Protein AF-A0A7S4IG13-F1 (afdb_monomer)

pLDDT: mean 72.32, std 13.54, range [41.66, 93.88]

Radius of gyration: 52.68 Å; Cα contacts (8 Å, |Δi|>4): 13; chains: 1; bounding box: 103×59×160 Å

Secondary structure (DSSP, 8-s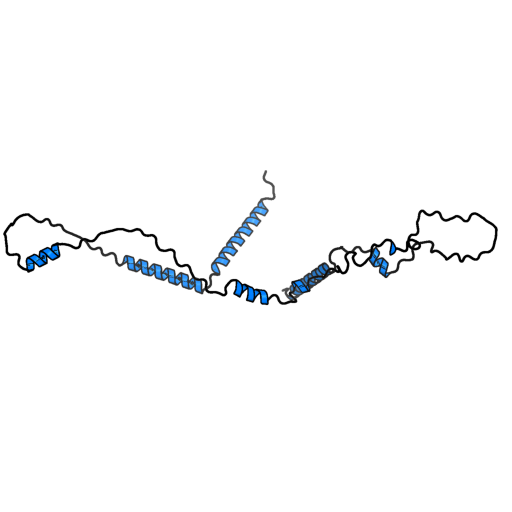tate):
---TTHHHHHHHHHHHHHHHHHHHHHHHHTS-HHHHHHHHHHHHHHHHHHHHHHHT--PPPP-------------S---HHHHHHHHHHT----------PPPPPP------S--HHHHHHHHHTT--SS-HHHHT------SSTTTT----GGGS-TTTS---TTS---------------------SSSPPPPHHHHHHHT--S-SS-HHHHHHHHHHHHHHHHHHHHT--

Mean predicted aligned error: 22.56 Å

Foldseek 3Di:
DDDPPVPVVVVVVVVVVVVVVVVVVVVVVPPPPVVVVVVVVVVVVVVVVVVVVVVPPDDDDDDDDDDDDDDDDDDDDCDVVNVVVVVVVVDDDDDDDDDPDDDDPDPDDDPDDPPPVRVCVVVVVPPDPPDVVVVPDDDPPPVDVVSPDPPDPVVDPPVQDDPPPPPPDPPDDDDDDDDDPPPPPCNPPDDPDDDPVVVCVVPPPDDPDCPPVVVVVVVVVVVVVVVCVVVPD

Structure (mmCIF, N/CA/C/O backbone):
data_AF-A0A7S4IG13-F1
#
_entry.id   AF-A0A7S4IG13-F1
#
loop_
_atom_site.group_PDB
_atom_site.id
_atom_site.type_symbol
_atom_site.label_atom_id
_atom_site.label_alt_id
_atom_site.label_comp_id
_atom_site.label_asym_id
_atom_site.label_entity_id
_atom_site.label_seq_id
_atom_site.pdbx_PDB_ins_code
_atom_site.Cartn_x
_atom_site.Cartn_y
_atom_site.Cartn_z
_atom_site.occupancy
_atom_site.B_iso_or_equiv
_atom_site.auth_seq_id
_atom_site.auth_comp_id
_atom_site.auth_asym_id
_atom_site.auth_atom_id
_atom_site.pdbx_PDB_model_num
ATOM 1 N N . MET A 1 1 ? 43.406 13.846 25.377 1.00 47.47 1 MET A N 1
ATOM 2 C CA . MET A 1 1 ? 43.154 14.841 24.314 1.00 47.47 1 MET A CA 1
ATOM 3 C C . MET A 1 1 ? 41.890 14.413 23.591 1.00 47.47 1 MET A C 1
ATOM 5 O O . MET A 1 1 ? 41.898 13.340 23.006 1.00 47.47 1 MET A O 1
ATOM 9 N N . ALA A 1 2 ? 40.791 15.155 23.750 1.00 51.16 2 ALA A N 1
ATOM 10 C CA . ALA A 1 2 ? 39.530 14.859 23.070 1.00 51.16 2 ALA A CA 1
ATOM 11 C C . ALA A 1 2 ? 39.611 15.333 21.604 1.00 51.16 2 ALA A C 1
ATOM 13 O O . ALA A 1 2 ? 40.245 16.361 21.353 1.00 51.16 2 ALA A O 1
ATOM 14 N N . PRO A 1 3 ? 39.048 14.588 20.639 1.00 54.78 3 PRO A N 1
ATOM 15 C CA . PRO A 1 3 ? 39.131 14.942 19.227 1.00 54.78 3 PRO A CA 1
ATOM 16 C C . PRO A 1 3 ? 38.357 16.247 18.940 1.00 54.78 3 PRO A C 1
ATOM 18 O O . PRO A 1 3 ? 37.226 16.386 19.406 1.00 54.78 3 PRO A O 1
ATOM 21 N N . PRO A 1 4 ? 38.912 17.187 18.149 1.00 55.41 4 PRO A N 1
ATOM 22 C CA . PRO A 1 4 ? 38.356 18.530 17.910 1.00 55.41 4 PRO A CA 1
ATOM 23 C C . PRO A 1 4 ? 37.109 18.571 16.995 1.00 55.41 4 PRO A C 1
ATOM 25 O O . PRO A 1 4 ? 36.884 19.548 16.291 1.00 55.41 4 PRO A O 1
ATOM 28 N N . GLY A 1 5 ? 36.289 17.516 16.992 1.00 55.56 5 GLY A N 1
ATOM 29 C CA . GLY A 1 5 ? 35.059 17.419 16.194 1.00 55.56 5 GLY A CA 1
ATOM 30 C C . GLY A 1 5 ? 33.775 17.205 17.003 1.00 55.56 5 GLY A C 1
ATOM 3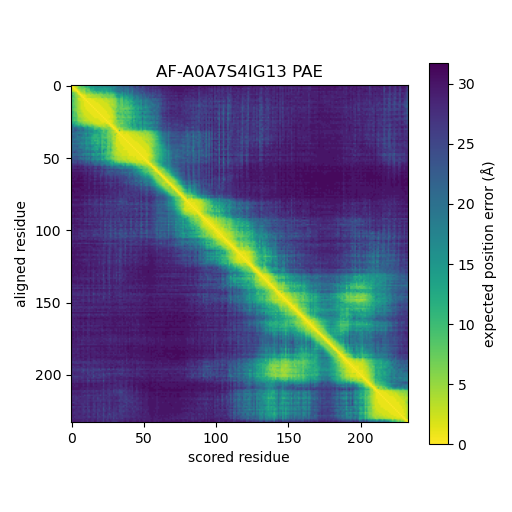1 O O . GLY A 1 5 ? 32.697 17.266 16.426 1.00 55.56 5 GLY A O 1
ATOM 32 N N . SER A 1 6 ? 33.855 16.965 18.319 1.00 59.25 6 SER A N 1
ATOM 33 C CA . SER A 1 6 ? 32.686 16.556 19.119 1.00 59.25 6 SER A CA 1
ATOM 34 C C . SER A 1 6 ? 31.727 17.695 19.480 1.00 59.25 6 SER A C 1
ATOM 36 O O . SER A 1 6 ? 30.543 17.453 19.687 1.00 59.25 6 SER A O 1
ATOM 38 N N . GLU A 1 7 ? 32.199 18.942 19.541 1.00 63.44 7 GLU A N 1
ATOM 39 C CA . GLU A 1 7 ? 31.370 20.063 20.012 1.00 63.44 7 GLU A CA 1
ATOM 40 C C . GLU A 1 7 ? 30.283 20.471 19.003 1.00 63.44 7 GLU A C 1
ATOM 42 O O . GLU A 1 7 ? 29.165 20.800 19.404 1.00 63.44 7 GLU A O 1
ATOM 47 N N . MET A 1 8 ? 30.561 20.382 17.695 1.00 64.06 8 MET A N 1
ATOM 48 C CA . MET A 1 8 ? 29.561 20.679 16.656 1.00 64.06 8 MET A CA 1
ATOM 49 C C . MET A 1 8 ? 28.472 19.601 16.556 1.00 64.06 8 MET A C 1
ATOM 51 O O . MET A 1 8 ? 27.310 19.924 16.292 1.00 64.06 8 MET A O 1
ATOM 55 N N . ASP A 1 9 ? 28.812 18.338 16.822 1.00 71.38 9 ASP A N 1
ATOM 56 C CA . ASP A 1 9 ? 27.832 17.248 16.871 1.00 71.38 9 ASP A CA 1
ATOM 57 C C . ASP A 1 9 ? 26.936 17.337 18.116 1.00 71.38 9 ASP A C 1
ATOM 59 O O . ASP A 1 9 ? 25.720 17.132 18.023 1.00 71.38 9 ASP A O 1
ATOM 63 N N . ASP A 1 10 ? 27.488 17.748 19.261 1.00 80.56 10 ASP A N 1
ATOM 64 C CA . ASP A 1 10 ? 26.717 17.973 20.489 1.00 80.56 10 ASP A CA 1
ATOM 65 C C . ASP A 1 10 ? 25.693 19.108 20.336 1.00 80.56 10 ASP A C 1
ATOM 67 O O . ASP A 1 10 ? 24.571 19.039 20.855 1.00 80.56 10 ASP A O 1
ATOM 71 N N . GLU A 1 11 ? 26.053 20.163 19.607 1.00 82.19 11 GLU A N 1
ATOM 72 C CA . GLU A 1 11 ? 25.181 21.311 19.376 1.00 82.19 11 GLU A CA 1
ATOM 73 C C . GLU A 1 11 ? 24.059 20.986 18.377 1.00 82.19 11 GLU A C 1
ATOM 75 O O . GLU A 1 11 ? 22.893 21.348 18.594 1.00 82.19 11 GLU A O 1
ATOM 80 N N . ARG A 1 12 ? 24.369 20.190 17.344 1.00 84.50 12 ARG A N 1
ATOM 81 C CA . ARG A 1 12 ? 23.377 19.629 16.416 1.00 84.50 12 ARG A CA 1
ATOM 82 C C . ARG A 1 12 ? 22.383 18.720 17.140 1.00 84.50 12 ARG A C 1
ATOM 84 O O . ARG A 1 12 ? 21.174 18.876 16.954 1.00 84.50 12 ARG A O 1
ATOM 91 N N . HIS A 1 13 ? 22.866 17.843 18.021 1.00 86.19 13 HIS A N 1
ATOM 92 C CA . HIS A 1 13 ? 22.020 16.942 18.804 1.00 86.19 13 HIS A CA 1
ATOM 93 C C . HIS A 1 13 ? 21.098 17.703 19.773 1.00 86.19 13 HIS A C 1
ATOM 95 O O . HIS A 1 13 ? 19.901 17.414 19.849 1.00 86.19 13 HIS A O 1
ATOM 101 N N . ARG A 1 14 ? 21.600 18.738 20.467 1.00 89.69 14 ARG A N 1
ATOM 102 C CA . ARG A 1 14 ? 20.760 19.594 21.332 1.00 89.69 14 ARG A CA 1
ATOM 103 C C . ARG A 1 14 ? 19.651 20.294 20.549 1.00 89.69 14 ARG A C 1
ATOM 105 O O . ARG A 1 14 ? 18.513 20.364 21.025 1.00 89.69 14 ARG A O 1
ATOM 112 N N . ARG A 1 15 ? 19.957 20.798 19.349 1.00 89.12 15 ARG A N 1
ATOM 113 C CA . ARG A 1 15 ? 18.970 21.461 18.488 1.00 89.12 15 ARG A CA 1
ATOM 114 C C . ARG A 1 15 ? 17.890 20.482 18.027 1.00 89.12 15 ARG A C 1
ATOM 116 O O . ARG A 1 15 ? 16.705 20.779 18.188 1.00 89.12 15 ARG A O 1
ATOM 123 N N . GLU A 1 16 ? 18.280 19.299 17.566 1.00 90.38 16 GLU A N 1
ATOM 124 C CA . GLU A 1 16 ? 17.353 18.246 17.141 1.00 90.38 16 GLU A CA 1
ATOM 125 C C . GLU A 1 16 ? 16.467 17.745 18.299 1.00 90.38 16 GLU A C 1
ATOM 127 O O . GLU A 1 16 ? 15.251 17.583 18.145 1.00 90.38 16 GLU A O 1
ATOM 132 N N . GLU A 1 17 ? 17.027 17.581 19.503 1.00 91.06 17 GLU A N 1
ATOM 133 C CA . GLU A 1 17 ? 16.249 17.180 20.678 1.00 91.06 17 GLU A CA 1
ATOM 134 C C . GLU A 1 17 ? 15.226 18.258 21.079 1.00 91.06 17 GLU A C 1
ATOM 136 O O . GLU A 1 17 ? 14.074 17.943 21.417 1.00 91.06 17 GLU A O 1
ATOM 141 N N . SER A 1 18 ? 15.613 19.535 21.001 1.00 89.69 18 SER A N 1
ATOM 142 C CA . SER A 1 18 ? 14.719 20.664 21.274 1.00 89.69 18 SER A CA 1
ATOM 143 C C . SER A 1 18 ? 13.542 20.708 20.290 1.00 89.69 18 SER A C 1
ATOM 145 O O . SER A 1 18 ? 12.388 20.853 20.709 1.00 89.69 18 SER A O 1
ATOM 147 N N . GLU A 1 19 ? 13.798 20.452 19.004 1.00 89.44 19 GLU A N 1
ATOM 148 C CA . GLU A 1 19 ? 12.777 20.413 17.960 1.00 89.44 19 GLU A CA 1
ATOM 149 C C . GLU A 1 19 ? 11.844 19.206 18.135 1.00 89.44 19 GLU A C 1
ATOM 151 O O . GLU A 1 19 ? 10.617 19.327 18.045 1.00 89.44 19 GLU A O 1
ATOM 156 N N . ARG A 1 20 ? 12.392 18.044 18.514 1.00 89.00 20 ARG A N 1
ATOM 157 C CA . ARG A 1 20 ? 11.597 16.849 18.831 1.00 89.00 20 ARG A CA 1
ATOM 158 C C . ARG A 1 20 ? 10.677 17.083 20.028 1.00 89.00 20 ARG A C 1
ATOM 160 O O . ARG A 1 20 ? 9.521 16.643 20.024 1.00 89.00 20 ARG A O 1
ATOM 167 N N . ARG A 1 21 ? 11.154 17.787 21.061 1.00 88.62 21 ARG A N 1
ATOM 168 C CA . ARG A 1 21 ? 10.335 18.180 22.220 1.00 88.62 21 ARG A CA 1
ATOM 169 C C . ARG A 1 21 ? 9.253 19.190 21.826 1.00 88.62 21 ARG A C 1
ATOM 171 O O . ARG A 1 21 ? 8.113 19.028 22.269 1.00 88.62 21 ARG A O 1
ATOM 178 N N . ALA A 1 22 ? 9.562 20.168 20.974 1.00 85.75 22 ALA A N 1
ATOM 179 C CA . ALA A 1 22 ? 8.590 21.139 20.468 1.00 85.75 22 ALA A CA 1
ATOM 180 C C . ALA A 1 22 ? 7.482 20.464 19.639 1.00 85.75 22 ALA A C 1
ATOM 182 O O . ALA A 1 22 ? 6.299 20.665 19.924 1.00 85.75 22 ALA A O 1
ATOM 183 N N . ARG A 1 23 ? 7.836 19.559 18.715 1.00 82.56 23 ARG A N 1
ATOM 184 C CA . ARG A 1 23 ? 6.867 18.768 17.930 1.00 82.56 23 ARG A CA 1
ATOM 185 C C . ARG A 1 23 ? 5.955 17.914 18.810 1.00 82.56 23 ARG A C 1
ATOM 187 O O . ARG A 1 23 ? 4.745 17.882 18.599 1.00 82.56 23 ARG A O 1
ATOM 194 N N . ARG A 1 24 ? 6.498 17.270 19.850 1.00 82.75 24 ARG A N 1
ATOM 195 C CA . ARG A 1 24 ? 5.692 16.504 20.823 1.00 82.75 24 ARG A CA 1
ATOM 196 C C . ARG A 1 24 ? 4.727 17.391 21.615 1.00 82.75 24 ARG A C 1
ATOM 198 O O . ARG A 1 24 ? 3.628 16.937 21.933 1.00 82.75 24 ARG A O 1
ATOM 205 N N . LYS A 1 25 ? 5.112 18.629 21.944 1.00 82.19 25 LYS A N 1
ATOM 206 C CA . LYS A 1 25 ? 4.218 19.597 22.603 1.00 82.19 25 LYS A CA 1
ATOM 207 C C . LYS A 1 25 ? 3.104 20.063 21.659 1.00 82.19 25 LYS A C 1
ATOM 209 O O . LYS A 1 25 ? 1.946 20.015 22.063 1.00 82.19 25 LYS A O 1
ATOM 214 N N . ALA A 1 26 ? 3.428 20.397 20.409 1.00 71.50 26 ALA A N 1
ATOM 215 C CA . ALA A 1 26 ? 2.448 20.813 19.401 1.00 71.50 26 ALA A CA 1
ATOM 216 C C . ALA A 1 26 ? 1.442 19.698 19.049 1.00 71.50 26 ALA A C 1
ATOM 218 O O . ALA A 1 26 ? 0.241 19.938 18.945 1.00 71.50 26 ALA A O 1
ATOM 219 N N . ALA A 1 27 ? 1.900 18.445 18.960 1.00 69.81 27 ALA A N 1
ATOM 220 C CA . ALA A 1 27 ? 1.012 17.304 18.738 1.00 69.81 27 ALA A CA 1
ATOM 221 C C . ALA A 1 27 ? 0.056 17.073 19.924 1.00 69.81 27 ALA A C 1
ATOM 223 O O . ALA A 1 27 ? -1.113 16.747 19.725 1.00 69.81 27 ALA A O 1
ATOM 224 N N . LYS A 1 28 ? 0.506 17.301 21.167 1.00 66.44 28 LYS A N 1
ATOM 225 C CA . LYS A 1 28 ? -0.345 17.183 22.365 1.00 66.44 28 LYS A CA 1
ATOM 226 C C . LYS A 1 28 ? -1.383 18.304 22.492 1.00 66.44 28 LYS A C 1
ATOM 228 O O . LYS A 1 28 ? -2.440 18.054 23.070 1.00 66.44 28 LYS A O 1
ATOM 233 N N . SER A 1 29 ? -1.124 19.497 21.952 1.00 60.78 29 SER A N 1
ATOM 234 C CA . SER A 1 29 ? -2.111 20.587 21.912 1.00 60.78 29 SER A CA 1
ATOM 235 C C . SER A 1 29 ? -3.154 20.434 20.799 1.00 60.78 29 SER A C 1
ATOM 237 O O . SER A 1 29 ? -4.136 21.166 20.804 1.00 60.78 29 SER A O 1
ATOM 239 N N . SER A 1 30 ? -3.001 19.461 19.891 1.00 57.28 30 SER A N 1
ATOM 240 C CA . SER A 1 30 ? -3.957 19.197 18.800 1.00 57.28 30 SER A CA 1
ATOM 241 C C . SER A 1 30 ? -5.218 18.421 19.217 1.00 57.28 30 SER A C 1
ATOM 243 O O . SER A 1 30 ? -6.039 18.073 18.369 1.00 57.28 30 SER A O 1
ATOM 245 N N . LYS A 1 31 ? -5.416 18.154 20.519 1.00 63.94 31 LYS A N 1
ATOM 246 C CA . LYS A 1 31 ? -6.687 17.602 21.015 1.00 63.94 31 LYS A CA 1
ATOM 247 C C . LYS A 1 31 ? -7.829 18.515 20.575 1.00 63.94 31 LYS A C 1
ATOM 249 O O . LYS A 1 31 ? -7.831 19.695 20.928 1.00 63.94 31 LYS A O 1
ATOM 254 N N . SER A 1 32 ? -8.787 17.952 19.836 1.00 70.19 32 SER A N 1
ATOM 255 C CA . SER A 1 32 ? -9.935 18.692 19.313 1.00 70.19 32 SER A CA 1
ATOM 256 C C . SER A 1 32 ? -10.643 19.458 20.434 1.00 70.19 32 SER A C 1
ATOM 258 O O . SER A 1 32 ? -10.708 18.988 21.574 1.00 70.19 32 SER A O 1
ATOM 260 N N . ALA A 1 33 ? -11.190 20.635 20.119 1.00 73.19 33 ALA A N 1
ATOM 261 C CA . ALA A 1 33 ? -11.896 21.482 21.086 1.00 73.19 33 ALA A CA 1
ATOM 262 C C . ALA A 1 33 ? -12.965 20.700 21.883 1.00 73.19 33 ALA A C 1
ATOM 264 O O . ALA A 1 33 ? -13.115 20.885 23.090 1.00 73.19 33 ALA A O 1
ATOM 265 N N . SER A 1 34 ? -13.610 19.722 21.234 1.00 72.50 34 SER A N 1
ATOM 266 C CA . SER A 1 34 ? -14.561 18.788 21.849 1.00 72.50 34 SER A CA 1
ATOM 267 C C . SER A 1 34 ? -13.950 17.939 22.980 1.00 72.50 34 SER A C 1
ATOM 269 O O . SER A 1 34 ? -14.573 17.741 24.027 1.00 72.50 34 SER A O 1
ATOM 271 N N . GLN A 1 35 ? -12.710 17.460 22.827 1.00 79.25 35 GLN A N 1
ATOM 272 C CA . GLN A 1 35 ? -12.031 16.694 23.877 1.00 79.25 35 GLN A CA 1
ATOM 273 C C . GLN A 1 35 ? -11.617 17.572 25.062 1.00 79.25 35 GLN A C 1
ATOM 275 O O . GLN A 1 35 ? -11.723 17.129 26.208 1.00 79.25 35 GLN A O 1
ATOM 280 N N . GLN A 1 36 ? -11.191 18.811 24.805 1.00 81.31 36 GLN A N 1
ATOM 281 C CA . GLN A 1 36 ? -10.838 19.760 25.864 1.00 81.31 36 GLN A CA 1
ATOM 282 C C . GLN A 1 36 ? -12.065 20.131 26.712 1.00 81.31 36 GLN A C 1
ATOM 284 O O . GLN A 1 36 ? -11.994 20.139 27.943 1.00 81.31 36 GLN A O 1
ATOM 289 N N . GLU A 1 37 ? -13.222 20.340 26.076 1.00 82.06 37 GLU A N 1
ATOM 290 C CA . GLU A 1 37 ? -14.476 20.631 26.777 1.00 82.06 37 GLU A CA 1
ATOM 291 C C . GLU A 1 37 ? -14.947 19.445 27.638 1.00 82.06 37 GLU A C 1
ATOM 293 O O . GLU A 1 37 ? -15.355 19.621 28.792 1.00 82.06 37 GLU A O 1
ATOM 298 N N . LYS A 1 38 ? -14.825 18.213 27.122 1.00 89.25 38 LYS A N 1
ATOM 299 C CA . LYS A 1 38 ? -15.155 16.988 27.868 1.00 89.25 38 LYS A CA 1
ATOM 300 C C . LYS A 1 38 ? -14.245 16.794 29.084 1.00 89.25 38 LYS A C 1
ATOM 302 O O . LYS A 1 38 ? -14.717 16.373 30.142 1.00 89.25 38 LYS A O 1
ATOM 307 N N . GLU A 1 39 ? -12.958 17.118 28.960 1.00 86.38 39 GLU A N 1
ATOM 308 C CA . GLU A 1 39 ? -12.011 17.064 30.078 1.00 86.38 39 GLU A CA 1
ATOM 309 C C . GLU A 1 39 ? -12.335 18.126 31.145 1.00 86.38 39 GLU A C 1
ATOM 311 O O . GLU A 1 39 ? -12.309 17.820 32.340 1.00 86.38 39 GLU A O 1
ATOM 316 N N . ARG A 1 40 ? -12.740 19.336 30.730 1.00 90.88 40 ARG A N 1
ATOM 317 C CA . ARG A 1 40 ? -13.184 20.400 31.646 1.00 90.88 40 ARG A CA 1
ATOM 318 C C . ARG A 1 40 ? -14.418 19.980 32.449 1.00 90.88 40 ARG A C 1
ATOM 320 O O . ARG A 1 40 ? -14.400 20.061 33.675 1.00 90.88 40 ARG A O 1
ATOM 327 N N . LYS A 1 41 ? -15.447 19.450 31.776 1.00 92.75 41 LYS A N 1
ATOM 328 C CA . LYS A 1 41 ? -16.686 18.972 32.421 1.00 92.75 41 LYS A CA 1
ATOM 329 C C . LYS A 1 41 ? -16.424 17.841 33.423 1.00 92.75 41 LYS A C 1
ATOM 331 O O . LYS A 1 41 ? -17.019 17.820 34.498 1.00 92.75 41 LYS A O 1
ATOM 336 N N . ARG A 1 42 ? -15.493 16.925 33.120 1.00 91.75 42 ARG A N 1
ATOM 337 C CA . ARG A 1 42 ? -15.091 15.859 34.059 1.00 91.75 42 ARG A CA 1
ATOM 338 C C . ARG A 1 42 ? -14.419 16.406 35.316 1.00 91.75 42 ARG A C 1
ATOM 340 O O . ARG A 1 42 ? -14.752 15.955 36.410 1.00 91.75 42 ARG A O 1
ATOM 347 N N . LYS A 1 43 ? -13.496 17.364 35.172 1.00 93.44 43 LYS A N 1
ATOM 348 C CA . LYS A 1 43 ? -12.809 17.983 36.319 1.00 93.44 43 LYS A CA 1
ATOM 349 C C . LYS A 1 43 ? -13.784 18.747 37.215 1.00 93.44 43 LYS A C 1
ATOM 351 O O . LYS A 1 43 ? -13.720 18.603 38.431 1.00 93.44 43 LYS A O 1
ATOM 356 N N . GLU A 1 44 ? -14.727 19.480 36.627 1.00 93.88 44 GLU A N 1
ATOM 357 C CA . GLU A 1 44 ? -15.752 20.212 37.379 1.00 93.88 44 GLU A CA 1
ATOM 358 C C . GLU A 1 44 ? -16.685 19.270 38.161 1.00 93.88 44 GLU A C 1
ATOM 360 O O . GLU A 1 44 ? -16.935 19.478 39.348 1.00 93.88 44 GLU A O 1
ATOM 365 N N . HIS A 1 45 ? -17.140 18.181 37.531 1.00 93.56 45 HIS A N 1
ATOM 366 C CA . HIS A 1 45 ? -17.972 17.178 38.196 1.00 93.56 45 HIS A CA 1
ATOM 367 C C . HIS A 1 45 ? -17.239 16.505 39.367 1.00 93.56 45 HIS A C 1
ATOM 369 O O . HIS A 1 45 ? -17.797 16.377 40.456 1.00 93.56 45 HIS A O 1
ATOM 375 N N . ALA A 1 46 ? -15.976 16.111 39.173 1.00 92.44 46 ALA A N 1
ATOM 376 C CA . ALA A 1 46 ? -15.165 15.506 40.229 1.00 92.44 46 ALA A CA 1
ATOM 377 C C . ALA A 1 46 ? -14.975 16.453 41.428 1.00 92.44 46 ALA A C 1
ATOM 379 O O . ALA A 1 46 ? -15.119 16.030 42.576 1.00 92.44 46 ALA A O 1
ATOM 380 N N . ALA A 1 47 ? -14.720 17.739 41.168 1.00 91.44 47 ALA A N 1
ATOM 381 C CA . ALA A 1 47 ? -14.607 18.748 42.217 1.00 91.44 47 ALA A CA 1
ATOM 382 C C . ALA A 1 47 ? -15.922 18.917 43.002 1.00 91.44 47 ALA A C 1
ATOM 384 O O . ALA A 1 47 ? -15.904 18.979 44.232 1.00 91.44 47 ALA A O 1
ATOM 385 N N . ARG A 1 48 ? -17.070 18.917 42.311 1.00 91.38 48 ARG A N 1
ATOM 386 C CA . ARG A 1 48 ? -18.396 19.022 42.941 1.00 91.38 48 ARG A CA 1
ATOM 387 C C . ARG A 1 48 ? -18.708 17.832 43.855 1.00 91.38 48 ARG A C 1
ATOM 389 O O . ARG A 1 48 ? -19.205 18.025 44.960 1.00 91.38 48 ARG A O 1
ATOM 396 N N . VAL A 1 49 ? -18.388 16.611 43.426 1.00 90.25 49 VAL A N 1
ATOM 397 C CA . VAL A 1 49 ? -18.612 15.396 44.232 1.00 90.25 49 VAL A CA 1
ATOM 398 C C . VAL A 1 49 ? -17.777 15.418 45.517 1.00 90.25 49 VAL A C 1
ATOM 400 O O . VAL A 1 49 ? -18.304 15.138 46.593 1.00 90.25 49 VAL A O 1
ATOM 403 N N . LEU A 1 50 ? -16.502 15.810 45.431 1.00 87.12 50 LEU A N 1
ATOM 404 C CA . LEU A 1 50 ? -15.617 15.931 46.596 1.00 87.12 50 LEU A CA 1
ATOM 405 C C . LEU A 1 50 ? -16.094 16.991 47.599 1.00 87.12 50 LEU A C 1
ATOM 407 O O . LEU A 1 50 ? -16.011 16.773 48.809 1.00 87.12 50 LEU A O 1
ATOM 411 N N . ALA A 1 51 ? -16.624 18.117 47.115 1.00 85.12 51 ALA A N 1
ATOM 412 C CA . ALA A 1 51 ? -17.197 19.150 47.975 1.00 85.12 51 ALA A CA 1
ATOM 413 C C . ALA A 1 51 ? -18.431 18.638 48.742 1.00 85.12 51 ALA A C 1
ATOM 415 O O . ALA A 1 51 ? -18.531 18.837 49.953 1.00 85.12 51 ALA A O 1
ATOM 416 N N . ASN A 1 52 ? -19.322 17.903 48.070 1.00 82.75 52 ASN A N 1
ATOM 417 C CA . ASN A 1 52 ? -20.527 17.347 48.692 1.00 82.75 52 ASN A CA 1
ATOM 418 C C . ASN A 1 52 ? -20.210 16.272 49.743 1.00 82.75 52 ASN A C 1
ATOM 420 O O . ASN A 1 52 ? -20.864 16.216 50.782 1.00 82.75 52 ASN A O 1
ATOM 424 N N . GLN A 1 53 ? -19.179 15.453 49.518 1.00 81.00 53 GLN A N 1
ATOM 425 C CA . GLN A 1 53 ? -18.749 14.450 50.499 1.00 81.00 53 GLN A CA 1
ATOM 426 C C . GLN A 1 53 ? -18.166 15.084 51.767 1.00 81.00 53 GLN A C 1
ATOM 428 O O . GLN A 1 53 ? -18.396 14.583 52.866 1.00 81.00 53 GLN A O 1
ATOM 433 N N . ARG A 1 54 ? -17.468 16.221 51.645 1.00 74.81 54 ARG A N 1
ATOM 434 C CA . ARG A 1 54 ? -16.942 16.959 52.804 1.00 74.81 54 ARG A CA 1
ATOM 435 C C . ARG A 1 54 ? -18.031 17.637 53.644 1.00 74.81 54 ARG A C 1
ATOM 437 O O . ARG A 1 54 ? -17.812 17.848 54.830 1.00 74.81 54 ARG A O 1
ATOM 444 N N . GLY A 1 55 ? -19.199 17.930 53.069 1.00 62.22 55 GLY A N 1
ATOM 445 C CA . GLY A 1 55 ? -20.334 18.521 53.792 1.00 62.22 55 GLY A CA 1
ATOM 446 C C . GLY A 1 55 ? -21.165 17.535 54.628 1.00 62.22 55 GLY A C 1
ATOM 447 O O . GLY A 1 55 ? -21.950 17.971 55.464 1.00 62.22 55 GLY A O 1
ATOM 448 N N . SER A 1 56 ? -21.001 16.219 54.432 1.00 57.00 56 SER A N 1
ATOM 449 C CA . SER A 1 56 ? -21.884 15.185 55.008 1.00 57.00 56 SER A CA 1
ATOM 450 C C . SER A 1 56 ? -21.289 14.415 56.201 1.00 57.00 56 SER A C 1
ATOM 452 O O . SER A 1 56 ? -21.891 13.448 56.670 1.00 57.00 56 SER A O 1
ATOM 454 N N . ALA A 1 57 ? -20.125 14.811 56.723 1.00 55.59 57 ALA A N 1
ATOM 455 C CA . ALA A 1 57 ? -19.498 14.144 57.866 1.00 55.59 57 ALA A CA 1
ATOM 456 C C . ALA A 1 57 ? -20.073 14.659 59.202 1.00 55.59 57 ALA A C 1
ATOM 458 O O . ALA A 1 57 ? -19.427 15.416 59.923 1.00 55.59 57 ALA A O 1
ATOM 459 N N . LYS A 1 58 ? -21.309 14.263 59.533 1.00 51.44 58 LYS A N 1
ATOM 460 C CA . LYS A 1 58 ? -21.881 14.412 60.882 1.00 51.44 58 LYS A CA 1
ATOM 461 C C . LYS A 1 58 ? -22.177 13.014 61.435 1.00 51.44 58 LYS A C 1
ATOM 463 O O . LYS A 1 58 ? -23.118 12.350 61.018 1.00 51.44 58 LYS A O 1
ATOM 468 N N . SER A 1 59 ? -21.282 12.556 62.301 1.00 51.84 59 SER A N 1
ATOM 469 C CA . SER A 1 59 ? -21.193 11.217 62.894 1.00 51.84 59 SER A CA 1
ATOM 470 C C . SER A 1 59 ? -22.417 10.848 63.747 1.00 51.84 59 SER A C 1
ATOM 472 O O . SER A 1 59 ? -22.882 11.708 64.497 1.00 51.84 59 SER A O 1
ATOM 474 N N . PRO A 1 60 ? -22.888 9.585 63.762 1.00 50.19 60 PRO A N 1
ATOM 475 C CA . PRO A 1 60 ? -23.763 9.102 64.822 1.00 50.19 60 PRO A CA 1
ATOM 476 C C . PRO A 1 60 ? -22.927 8.479 65.953 1.00 50.19 60 PRO A C 1
ATOM 478 O O . PRO A 1 60 ? -22.145 7.554 65.743 1.00 50.19 60 PRO A O 1
ATOM 481 N N . SER A 1 61 ? -23.086 9.010 67.165 1.00 46.66 61 SER A N 1
ATOM 482 C CA . SER A 1 61 ? -22.529 8.466 68.402 1.00 46.66 61 SER A CA 1
ATOM 483 C C . SER A 1 61 ? -23.407 7.322 68.925 1.00 46.66 61 SER A C 1
ATOM 485 O O . SER A 1 61 ? -24.596 7.506 69.175 1.00 46.66 61 SER A O 1
ATOM 487 N N . SER A 1 62 ? -22.833 6.131 69.124 1.00 46.66 62 SER A N 1
ATOM 488 C CA . SER A 1 62 ? -23.507 5.028 69.823 1.00 46.66 62 SER A CA 1
ATOM 489 C C . SER A 1 62 ? -23.040 4.967 71.276 1.00 46.66 62 SER A C 1
ATOM 491 O O . SER A 1 62 ? -21.853 4.780 71.544 1.00 46.66 62 SER A O 1
ATOM 493 N N . SER A 1 63 ? -23.977 5.099 72.212 1.00 51.00 63 SER A N 1
ATOM 494 C CA . SER A 1 63 ? -23.754 4.959 73.652 1.00 51.00 63 SER A CA 1
ATOM 495 C C . SER A 1 63 ? -24.686 3.891 74.241 1.00 51.00 63 SER A C 1
ATOM 497 O O . SER A 1 63 ? -25.816 3.772 73.776 1.00 51.00 63 SER A O 1
ATOM 499 N N . ARG A 1 64 ? -24.201 3.213 75.304 1.00 46.72 64 ARG A N 1
ATOM 500 C CA . ARG A 1 64 ? -24.902 2.349 76.296 1.00 46.72 64 ARG A CA 1
ATOM 501 C C . ARG A 1 64 ? -25.365 0.964 75.795 1.00 46.72 64 ARG A C 1
ATOM 503 O O . ARG A 1 64 ? -25.985 0.868 74.754 1.00 46.72 64 ARG A O 1
ATOM 510 N N . GLY A 1 65 ? -25.117 -0.175 76.454 1.00 52.12 65 GLY A N 1
ATOM 511 C CA . GLY A 1 65 ? -24.781 -0.474 77.854 1.00 52.12 65 GLY A CA 1
ATOM 512 C C . GLY A 1 65 ? -26.031 -0.922 78.631 1.00 52.12 65 GLY A C 1
ATOM 513 O O . GLY A 1 65 ? -26.858 -0.073 78.943 1.00 52.12 65 GLY A O 1
ATOM 514 N N . GLY A 1 66 ? -26.167 -2.219 78.953 1.00 41.66 66 GLY A N 1
ATOM 515 C CA . GLY A 1 66 ? -27.249 -2.736 79.809 1.00 41.66 66 GLY A CA 1
ATOM 516 C C . GLY A 1 66 ? -27.278 -4.267 79.959 1.00 41.66 66 GLY A C 1
ATOM 517 O O . GLY A 1 66 ? -27.540 -4.985 79.000 1.00 41.66 66 GLY A O 1
ATOM 518 N N . THR A 1 67 ? -27.011 -4.751 81.171 1.00 54.84 67 THR A N 1
ATOM 519 C CA . THR A 1 67 ? -27.137 -6.136 81.669 1.00 54.84 67 THR A CA 1
ATOM 520 C C . THR A 1 67 ? -28.567 -6.431 82.159 1.00 54.84 67 THR A C 1
ATOM 522 O O . THR A 1 67 ? -29.190 -5.517 82.699 1.00 54.84 67 THR A O 1
ATOM 525 N N . PRO A 1 68 ? -29.079 -7.684 82.098 1.00 53.31 68 PRO A N 1
ATOM 526 C CA . PRO A 1 68 ? -30.244 -8.063 82.897 1.00 53.31 68 PRO A CA 1
ATOM 527 C C . PRO A 1 68 ? -29.966 -9.160 83.939 1.00 53.31 68 PRO A C 1
ATOM 529 O O . PRO A 1 68 ? -29.260 -10.141 83.707 1.00 53.31 68 PRO A O 1
ATOM 532 N N . SER A 1 69 ? -30.569 -8.925 85.106 1.00 41.91 69 SER A N 1
ATOM 533 C CA . SER A 1 69 ? -30.616 -9.747 86.314 1.00 41.91 69 SER A CA 1
ATOM 534 C C . SER A 1 69 ? -31.619 -10.906 86.201 1.00 41.91 69 SER A C 1
ATOM 536 O O . SER A 1 69 ? -32.528 -10.907 85.377 1.00 41.91 69 SER A O 1
ATOM 538 N N . LYS A 1 70 ? -31.413 -11.881 87.083 1.00 54.06 70 LYS A N 1
ATOM 539 C CA . LYS A 1 70 ? -32.014 -13.210 87.226 1.00 54.06 70 LYS A CA 1
ATOM 540 C C . LYS A 1 70 ? -33.258 -13.164 88.136 1.00 54.06 70 LYS A C 1
ATOM 542 O O . LYS A 1 70 ? -33.195 -12.513 89.175 1.00 54.06 70 LYS A O 1
ATOM 547 N N . GLY A 1 71 ? -34.301 -13.946 87.830 1.00 46.34 71 GLY A N 1
ATOM 548 C CA . GLY A 1 71 ? -35.269 -14.435 88.831 1.00 46.34 71 GLY A CA 1
ATOM 549 C C . GLY A 1 71 ? -36.755 -14.338 88.454 1.00 46.34 71 GLY A C 1
ATOM 550 O O . GLY A 1 71 ? -37.231 -13.260 88.126 1.00 46.34 71 GLY A O 1
ATOM 551 N N . GLY A 1 72 ? -37.477 -15.459 88.575 1.00 44.22 72 GLY A N 1
ATOM 552 C CA . GLY A 1 72 ? -38.946 -15.525 88.542 1.00 44.22 72 GLY A CA 1
ATOM 553 C C . GLY A 1 72 ? -39.460 -16.734 87.763 1.00 44.22 72 GLY A C 1
ATOM 554 O O . GLY A 1 72 ? -39.509 -16.697 86.539 1.00 44.22 72 GLY A O 1
ATOM 555 N N . LYS A 1 73 ? -39.781 -17.817 88.476 1.00 55.12 73 LYS A N 1
ATOM 556 C CA . LYS A 1 73 ? -40.332 -19.072 87.958 1.00 55.12 73 LYS A CA 1
ATOM 557 C C . LYS A 1 73 ? -41.756 -19.162 88.507 1.00 55.12 73 LYS A C 1
ATOM 559 O O . LYS A 1 73 ? -41.888 -19.464 89.684 1.00 55.12 73 LYS A O 1
ATOM 564 N N . ASP A 1 74 ? -42.749 -18.869 87.672 1.00 47.72 74 ASP A N 1
ATOM 565 C CA . ASP A 1 74 ? -44.168 -19.103 87.949 1.00 47.72 74 ASP A CA 1
ATOM 566 C C . ASP A 1 74 ? -44.800 -19.786 86.731 1.00 47.72 74 ASP A C 1
ATOM 568 O O . ASP A 1 74 ? -44.578 -19.387 85.583 1.00 47.72 74 ASP A O 1
ATOM 572 N N . ASP A 1 75 ? -45.527 -20.859 87.024 1.00 52.62 75 ASP A N 1
ATOM 573 C CA . ASP A 1 75 ? -46.148 -21.789 86.091 1.00 52.62 75 ASP A CA 1
ATOM 574 C C . ASP A 1 75 ? -47.478 -21.265 85.505 1.00 52.62 75 ASP A C 1
ATOM 576 O O . ASP A 1 75 ? -48.246 -20.549 86.147 1.00 52.62 75 ASP A O 1
ATOM 580 N N . ASP A 1 76 ? -47.734 -21.711 84.272 1.00 55.31 76 ASP A N 1
ATOM 581 C CA . ASP A 1 76 ? -49.040 -22.076 83.703 1.00 55.31 76 ASP A CA 1
ATOM 582 C C . ASP A 1 76 ? -50.138 -21.025 83.532 1.00 55.31 76 ASP A C 1
ATOM 584 O O . ASP A 1 76 ? -51.307 -21.196 83.879 1.00 55.31 76 ASP A O 1
ATOM 588 N N . GLY A 1 77 ? -49.793 -19.983 82.783 1.00 60.97 77 GLY A N 1
ATOM 589 C CA . GLY A 1 77 ? -50.793 -19.171 82.104 1.00 60.97 77 GLY A CA 1
ATOM 590 C C . GLY A 1 77 ? -50.165 -18.220 81.107 1.00 60.97 77 GLY A C 1
ATOM 591 O O . GLY A 1 77 ? -50.330 -17.008 81.240 1.00 60.97 77 GLY A O 1
ATOM 592 N N . SER A 1 78 ? -49.402 -18.731 80.131 1.00 59.25 78 SER A N 1
ATOM 593 C CA . SER A 1 78 ? -48.823 -17.871 79.099 1.00 59.25 78 SER A CA 1
ATOM 594 C C . SER A 1 78 ? -49.958 -17.278 78.267 1.00 59.25 78 SER A C 1
ATOM 596 O O . SER A 1 78 ? -50.444 -17.881 77.310 1.00 59.25 78 SER A O 1
ATOM 598 N N . SER A 1 79 ? -50.397 -16.086 78.668 1.00 68.94 79 SER A N 1
ATOM 599 C CA . SER A 1 79 ? -51.196 -15.165 77.872 1.00 68.94 79 SER A CA 1
ATOM 600 C C . SER A 1 79 ? -50.755 -15.259 76.412 1.00 68.94 79 SER A C 1
ATOM 602 O O . SER A 1 79 ? -49.553 -15.298 76.139 1.00 68.94 79 SER A O 1
ATOM 604 N N . ALA A 1 80 ? -51.694 -15.277 75.463 1.00 75.19 80 ALA A N 1
ATOM 605 C CA . ALA A 1 80 ? -51.386 -15.294 74.027 1.00 75.19 80 ALA A CA 1
ATOM 606 C C . ALA A 1 80 ? -50.329 -14.234 73.641 1.00 75.19 80 ALA A C 1
ATOM 608 O O . ALA A 1 80 ? -49.547 -14.415 72.711 1.00 75.19 80 ALA A O 1
ATOM 609 N N . PHE A 1 81 ? -50.249 -13.156 74.422 1.00 67.19 81 PHE A N 1
ATOM 610 C CA . PHE A 1 81 ? -49.228 -12.125 74.323 1.00 67.19 81 PHE A CA 1
ATOM 611 C C . PHE A 1 81 ? -47.810 -12.605 74.692 1.00 67.19 81 PHE A C 1
ATOM 613 O O . PHE A 1 81 ? -46.857 -12.293 73.983 1.00 67.19 81 PHE A O 1
ATOM 620 N N . ALA A 1 82 ? -47.651 -13.397 75.756 1.00 75.94 82 ALA A N 1
ATOM 621 C CA . ALA A 1 82 ? -46.379 -14.016 76.134 1.00 75.94 82 ALA A CA 1
ATOM 622 C C . ALA A 1 82 ? -45.900 -15.024 75.074 1.00 75.94 82 ALA A C 1
ATOM 624 O O . ALA A 1 82 ? -44.711 -15.061 74.765 1.00 75.94 82 ALA A O 1
ATOM 625 N N . ALA A 1 83 ? -46.824 -15.761 74.446 1.00 75.94 83 ALA A N 1
ATOM 626 C CA . ALA A 1 83 ? -46.510 -16.629 73.310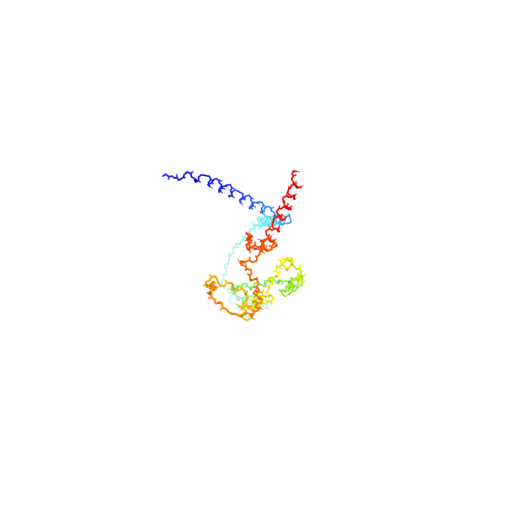 1.00 75.94 83 ALA A CA 1
ATOM 627 C C . ALA A 1 83 ? -46.029 -15.827 72.084 1.00 75.94 83 ALA A C 1
ATOM 629 O O . ALA A 1 83 ? -45.025 -16.190 71.473 1.00 75.94 83 ALA A O 1
ATOM 630 N N . MET A 1 84 ? -46.662 -14.688 71.768 1.00 77.94 84 MET A N 1
ATOM 631 C CA . MET A 1 84 ? -46.169 -13.794 70.710 1.00 77.94 84 MET A CA 1
ATOM 632 C C . MET A 1 84 ? -44.795 -13.200 71.037 1.00 77.94 84 MET A C 1
ATOM 634 O O . MET A 1 84 ? -43.966 -13.059 70.141 1.00 77.94 84 MET A O 1
ATOM 638 N N . PHE A 1 85 ? -44.518 -12.873 72.303 1.00 78.06 85 PHE A N 1
ATOM 639 C CA . PHE A 1 85 ? -43.192 -12.414 72.723 1.00 78.06 85 PHE A CA 1
ATOM 640 C C . PHE A 1 85 ? -42.137 -13.518 72.635 1.00 78.06 85 PHE A C 1
ATOM 642 O O . PHE A 1 85 ? -41.039 -13.234 72.168 1.00 78.06 85 PHE A O 1
ATOM 649 N N . ALA A 1 86 ? -42.461 -14.764 72.992 1.00 76.12 86 ALA A N 1
ATOM 650 C CA . ALA A 1 86 ? -41.571 -15.909 72.799 1.00 76.12 86 ALA A CA 1
ATOM 651 C C . ALA A 1 86 ? -41.292 -16.163 71.307 1.00 76.12 86 ALA A C 1
ATOM 653 O O . ALA A 1 86 ? -40.144 -16.376 70.927 1.00 76.12 86 ALA A O 1
ATOM 654 N N . GLN A 1 87 ? -42.306 -16.029 70.445 1.00 74.81 87 GLN A N 1
ATOM 655 C CA . GLN A 1 87 ? -42.156 -16.123 68.989 1.00 74.81 87 GLN A CA 1
ATOM 656 C C . GLN A 1 87 ? -41.307 -14.974 68.415 1.00 74.81 87 GLN A C 1
ATOM 658 O O . GLN A 1 87 ? -40.506 -15.180 67.508 1.00 74.81 87 GLN A O 1
ATOM 663 N N . ARG A 1 88 ? -41.419 -13.760 68.971 1.00 72.94 88 ARG A N 1
ATOM 664 C CA . ARG A 1 88 ? -40.564 -12.612 68.611 1.00 72.94 88 ARG A CA 1
ATOM 665 C C . ARG A 1 88 ? -39.136 -12.757 69.142 1.00 72.94 88 ARG A C 1
ATOM 667 O O . ARG A 1 88 ? -38.199 -12.288 68.502 1.00 72.94 88 ARG A O 1
ATOM 674 N N . ALA A 1 89 ? -38.980 -13.399 70.299 1.00 72.88 89 ALA A N 1
ATOM 675 C CA . ALA A 1 89 ? -37.701 -13.693 70.940 1.00 72.88 89 ALA A CA 1
ATOM 676 C C . ALA A 1 89 ? -36.987 -14.902 70.322 1.00 72.88 89 ALA A C 1
ATOM 678 O O . ALA A 1 89 ? -35.785 -15.052 70.523 1.00 72.88 89 ALA A O 1
ATOM 679 N N . GLN A 1 90 ? -37.693 -15.715 69.526 1.00 75.94 90 GLN A N 1
ATOM 680 C CA . GLN A 1 90 ? -37.117 -16.841 68.786 1.00 75.94 90 GLN A CA 1
ATOM 681 C C . GLN A 1 90 ? -36.035 -16.393 67.791 1.00 75.94 90 GLN A C 1
ATOM 683 O O . GLN A 1 90 ? -35.228 -17.211 67.359 1.00 75.94 90 GLN A O 1
ATOM 688 N N . GLY A 1 91 ? -35.964 -15.086 67.510 1.00 74.38 91 GLY A N 1
ATOM 689 C CA . GLY A 1 91 ? -34.934 -14.483 66.683 1.00 74.38 91 GLY A CA 1
ATOM 690 C C . GLY A 1 91 ? -35.034 -14.962 65.239 1.00 74.38 91 GLY A C 1
ATOM 691 O O . GLY A 1 91 ? -35.635 -15.980 64.911 1.00 74.38 91 GLY A O 1
ATOM 692 N N . PHE A 1 92 ? -34.447 -14.206 64.327 1.00 79.81 92 PHE A N 1
ATOM 693 C CA . PHE A 1 92 ? -34.173 -14.735 63.002 1.00 79.81 92 PHE A CA 1
ATOM 694 C C . PHE A 1 92 ? -32.766 -15.328 63.048 1.00 79.81 92 PHE A C 1
ATOM 696 O O . PHE A 1 92 ? -31.791 -14.624 63.309 1.00 79.81 92 PHE A O 1
ATOM 703 N N . MET A 1 93 ? -32.645 -16.634 62.825 1.00 81.50 93 MET A N 1
ATOM 704 C CA . MET A 1 93 ? -31.346 -17.220 62.519 1.00 81.50 93 MET A CA 1
ATOM 705 C C . MET A 1 93 ? -30.993 -16.825 61.087 1.00 81.50 93 MET A C 1
ATOM 707 O O . MET A 1 93 ? -31.632 -17.274 60.139 1.00 81.50 93 MET A O 1
ATOM 711 N N . VAL A 1 94 ? -30.010 -15.940 60.934 1.00 84.69 94 VAL A N 1
ATOM 712 C CA . VAL A 1 94 ? -29.447 -15.582 59.630 1.00 84.69 94 VAL A CA 1
ATOM 713 C C . VAL A 1 94 ? -28.032 -16.123 59.566 1.00 84.69 94 VAL A C 1
ATOM 715 O O . VAL A 1 94 ? -27.169 -15.717 60.345 1.00 84.69 94 VAL A O 1
ATOM 718 N N . ASP A 1 95 ? -27.795 -17.003 58.600 1.00 88.06 95 ASP A N 1
ATOM 719 C CA . ASP A 1 95 ? -26.455 -17.473 58.278 1.00 88.06 95 ASP A CA 1
ATOM 720 C C . ASP A 1 95 ? -25.680 -16.357 57.570 1.00 88.06 95 ASP A C 1
ATOM 722 O O . ASP A 1 95 ? -25.853 -16.083 56.377 1.00 88.06 95 ASP A O 1
ATOM 726 N N . LEU A 1 96 ? -24.811 -15.689 58.326 1.00 87.38 96 LEU A N 1
ATOM 727 C CA . LEU A 1 96 ? -23.923 -14.653 57.812 1.00 87.38 96 LEU A CA 1
ATOM 728 C C . LEU A 1 96 ? -22.720 -15.296 57.115 1.00 87.38 96 LEU A C 1
ATOM 730 O O . LEU A 1 96 ? -21.701 -15.590 57.735 1.00 87.38 96 LEU A O 1
ATOM 734 N N . ASN A 1 97 ? -22.832 -15.483 55.800 1.00 91.56 97 ASN A N 1
ATOM 735 C CA . ASN A 1 97 ? -21.746 -15.984 54.962 1.00 91.56 97 ASN A CA 1
ATOM 736 C C . ASN A 1 97 ? -21.128 -14.853 54.127 1.00 91.56 97 ASN A C 1
ATOM 738 O O . ASN A 1 97 ? -21.742 -14.355 53.183 1.00 91.56 97 ASN A O 1
ATOM 742 N N . PHE A 1 98 ? -19.882 -14.483 54.425 1.00 90.56 98 PHE A N 1
ATOM 743 C CA . PHE A 1 98 ? -19.119 -13.525 53.621 1.00 90.56 98 PHE A CA 1
ATOM 744 C C . PHE A 1 98 ? -18.494 -14.240 52.421 1.00 90.56 98 PHE A C 1
ATOM 746 O O . PHE A 1 98 ? -17.611 -15.082 52.578 1.00 90.56 98 PHE A O 1
ATOM 753 N N . ARG A 1 99 ? -18.948 -13.917 51.205 1.00 91.50 99 ARG A N 1
ATOM 754 C CA . ARG A 1 99 ? -18.381 -14.461 49.963 1.00 91.50 99 ARG A CA 1
ATOM 755 C C . ARG A 1 99 ? -17.658 -13.377 49.176 1.00 91.50 99 ARG A C 1
ATOM 757 O O . ARG A 1 99 ? -18.243 -12.349 48.858 1.00 91.50 99 ARG A O 1
ATOM 764 N N . ASN A 1 100 ? -16.408 -13.653 48.813 1.00 93.12 100 ASN A N 1
ATOM 765 C CA . ASN A 1 100 ? -15.614 -12.837 47.897 1.00 93.12 100 ASN A CA 1
ATOM 766 C C . ASN A 1 100 ? -15.618 -13.480 46.500 1.00 93.12 100 ASN A C 1
ATOM 768 O O . ASN A 1 100 ? -14.613 -14.030 46.053 1.00 93.12 100 ASN A O 1
ATOM 772 N N . ALA A 1 101 ? -16.786 -13.516 45.853 1.00 92.94 101 ALA A N 1
ATOM 773 C CA . ALA A 1 101 ? -16.877 -14.036 44.493 1.00 92.94 101 ALA A CA 1
ATOM 774 C C . ALA A 1 101 ? -16.292 -13.001 43.514 1.00 92.94 101 ALA A C 1
ATOM 776 O O . ALA A 1 101 ? -16.668 -11.827 43.592 1.00 92.94 101 ALA A O 1
ATOM 777 N N . PRO A 1 102 ? -15.397 -13.399 42.593 1.00 92.94 102 PRO A N 1
ATOM 778 C CA . PRO A 1 102 ? -14.853 -12.475 41.610 1.00 92.94 102 PRO A CA 1
ATOM 779 C C . PRO A 1 102 ? -15.974 -11.924 40.713 1.00 92.94 102 PRO A C 1
ATOM 781 O O . PRO A 1 102 ? -16.959 -12.627 40.450 1.00 92.94 102 PRO A O 1
ATOM 784 N N . PRO A 1 103 ? -15.848 -10.678 40.220 1.00 93.12 103 PRO A N 1
ATOM 785 C CA . PRO A 1 103 ? -16.798 -10.145 39.259 1.00 93.12 103 PRO A CA 1
ATOM 786 C C . PRO A 1 103 ? -16.804 -11.025 38.008 1.00 93.12 103 PRO A C 1
ATOM 788 O O . PRO A 1 103 ? -15.771 -11.555 37.590 1.00 93.12 103 PRO A O 1
ATOM 791 N N . ARG A 1 104 ? -17.979 -11.173 37.392 1.00 91.94 1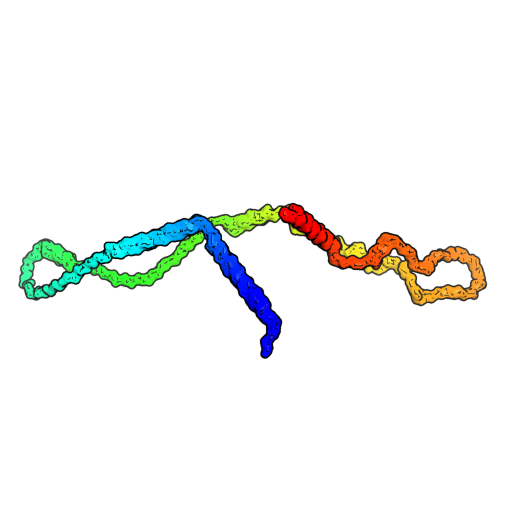04 ARG A N 1
ATOM 792 C CA . ARG A 1 104 ? -18.076 -11.844 36.094 1.00 91.94 104 ARG A CA 1
ATOM 793 C C . ARG A 1 104 ? -17.199 -11.098 35.081 1.00 91.94 104 ARG A C 1
ATOM 795 O O . ARG A 1 104 ? -17.126 -9.867 35.158 1.00 91.94 104 ARG A O 1
ATOM 802 N N . PRO A 1 105 ? -16.550 -11.811 34.144 1.00 91.25 105 PRO A N 1
ATOM 803 C CA . PRO A 1 105 ? -15.773 -11.157 33.103 1.00 91.25 105 PRO A CA 1
ATOM 804 C C . PRO A 1 105 ? -16.661 -10.139 32.373 1.00 91.25 105 PRO A C 1
ATOM 806 O O . PRO A 1 105 ? -17.827 -10.444 32.093 1.00 91.25 105 PRO A O 1
ATOM 809 N N . PRO A 1 106 ? -16.155 -8.922 32.103 1.00 90.50 106 PRO A N 1
ATOM 810 C CA . PRO A 1 106 ? -16.929 -7.926 31.388 1.00 90.50 106 PRO A CA 1
ATOM 811 C C . PRO A 1 106 ? -17.270 -8.473 30.004 1.00 90.50 106 PRO A C 1
ATOM 813 O O . PRO A 1 106 ? -16.396 -8.962 29.286 1.00 90.50 106 PRO A O 1
ATOM 816 N N . VAL A 1 107 ? -18.543 -8.375 29.625 1.00 86.94 107 VAL A N 1
ATOM 817 C CA . VAL A 1 107 ? -18.944 -8.589 28.236 1.00 86.94 107 VAL A CA 1
ATOM 818 C C . VAL A 1 107 ? -18.359 -7.409 27.469 1.00 86.94 107 VAL A C 1
ATOM 820 O O . VAL A 1 107 ? -18.784 -6.269 27.657 1.00 86.94 107 VAL A O 1
ATOM 823 N N . GLY A 1 108 ? -17.276 -7.662 26.733 1.00 88.94 108 GLY A N 1
ATOM 824 C CA . GLY A 1 108 ? -16.554 -6.627 26.003 1.00 88.94 108 GLY A CA 1
ATOM 825 C C . GLY A 1 108 ? -17.457 -5.896 25.003 1.00 88.94 108 GLY A C 1
ATOM 826 O O . GLY A 1 108 ? -18.551 -6.369 24.690 1.00 88.94 108 GLY A O 1
ATOM 827 N N . PRO A 1 109 ? -17.022 -4.735 24.487 1.00 86.38 109 PRO A N 1
ATOM 828 C CA . PRO A 1 109 ? -17.762 -4.051 23.439 1.00 86.38 109 PRO A CA 1
ATOM 829 C C . PRO A 1 109 ? -17.940 -4.983 22.236 1.00 86.38 109 PRO A C 1
ATOM 831 O O . PRO A 1 109 ? -16.966 -5.499 21.689 1.00 86.38 109 PRO A O 1
ATOM 834 N N . CYS A 1 110 ? -19.186 -5.176 21.809 1.00 81.94 110 CYS A N 1
ATOM 835 C CA . CYS A 1 110 ? -19.470 -5.783 20.517 1.00 81.94 110 CYS A CA 1
ATOM 836 C C . CYS A 1 110 ? -19.111 -4.753 19.445 1.00 81.94 110 CYS A C 1
ATOM 838 O O . CYS A 1 110 ? -19.799 -3.742 19.299 1.00 81.94 110 CYS A O 1
ATOM 840 N N . PHE A 1 111 ? -18.012 -4.976 18.726 1.00 81.06 111 PHE A N 1
ATOM 841 C CA . PHE A 1 111 ? -17.667 -4.146 17.578 1.00 81.06 111 PHE A CA 1
ATOM 842 C C . PHE A 1 111 ? -18.675 -4.426 16.464 1.00 81.06 111 PHE A C 1
ATOM 844 O O . PHE A 1 111 ? -18.612 -5.454 15.797 1.00 81.06 111 PHE A O 1
ATOM 851 N N . VAL A 1 112 ? -19.642 -3.521 16.311 1.00 80.69 112 VAL A N 1
ATOM 852 C CA . VAL A 1 112 ? -20.617 -3.560 15.222 1.00 80.69 112 VAL A CA 1
ATOM 853 C C . VAL A 1 112 ? -20.006 -2.817 14.040 1.00 80.69 112 VAL A C 1
ATOM 855 O O . VAL A 1 112 ? -19.775 -1.612 14.108 1.00 80.69 112 VAL A O 1
ATOM 858 N N . GLY A 1 113 ? -19.706 -3.545 12.975 1.00 82.06 113 GLY A N 1
ATOM 859 C CA . GLY A 1 113 ? -19.161 -3.016 11.732 1.00 82.06 113 GLY A CA 1
ATOM 860 C C . GLY A 1 113 ? -19.310 -4.051 10.622 1.00 82.06 113 GLY A C 1
ATOM 861 O O . GLY A 1 113 ? -19.635 -5.206 10.922 1.00 82.06 113 GLY A O 1
ATOM 862 N N . PRO A 1 114 ? -19.100 -3.665 9.351 1.00 78.00 114 PRO A N 1
ATOM 863 C CA . PRO A 1 114 ? -18.921 -4.656 8.305 1.00 78.00 114 PRO A CA 1
ATOM 864 C C . PRO A 1 114 ? -17.798 -5.585 8.768 1.00 78.00 114 PRO A C 1
ATOM 866 O O . PRO A 1 114 ? -16.739 -5.122 9.194 1.00 78.00 114 PRO A O 1
ATOM 869 N N . GLY A 1 115 ? -18.059 -6.893 8.775 1.00 82.00 115 GLY A N 1
ATOM 870 C CA . GLY A 1 115 ? -17.023 -7.866 9.097 1.00 82.00 115 GLY A CA 1
ATOM 871 C C . GLY A 1 115 ? -15.811 -7.667 8.186 1.00 82.00 115 GLY A C 1
ATOM 872 O O . GLY A 1 115 ? -15.885 -6.963 7.177 1.00 82.00 115 GLY A O 1
ATOM 873 N N . LEU A 1 116 ? -14.701 -8.326 8.512 1.00 80.00 116 LEU A N 1
ATOM 874 C CA . LEU A 1 116 ? -13.489 -8.303 7.687 1.00 80.00 116 LEU A CA 1
ATOM 875 C C . LEU A 1 116 ? -13.811 -8.498 6.192 1.00 80.00 116 LEU A C 1
ATOM 877 O O . LEU A 1 116 ? -13.291 -7.791 5.338 1.00 80.00 116 LEU A O 1
ATOM 881 N N . GLU A 1 117 ? -14.748 -9.393 5.898 1.00 80.44 117 GLU A N 1
ATOM 882 C CA . GLU A 1 117 ? -15.224 -9.708 4.554 1.00 80.44 117 GLU A CA 1
ATOM 883 C C . GLU A 1 117 ? -15.958 -8.543 3.864 1.00 80.44 117 GLU A C 1
ATOM 885 O O . GLU A 1 117 ? -15.735 -8.287 2.682 1.00 80.44 117 GLU A O 1
ATOM 890 N N . GLY A 1 118 ? -16.751 -7.759 4.601 1.00 82.44 118 GLY A N 1
ATOM 891 C CA . GLY A 1 118 ? -17.388 -6.547 4.076 1.00 82.44 118 GLY A CA 1
ATOM 892 C C . GLY A 1 118 ? -16.368 -5.454 3.746 1.00 82.44 118 GLY A C 1
ATOM 893 O O . GLY A 1 118 ? -16.430 -4.853 2.677 1.00 82.44 118 GLY A O 1
ATOM 894 N N . GLU A 1 119 ? -15.368 -5.256 4.611 1.00 82.81 119 GLU A N 1
ATOM 895 C CA . GLU A 1 119 ? -14.273 -4.322 4.319 1.00 82.81 119 GLU A CA 1
ATOM 896 C C . GLU A 1 119 ? -13.408 -4.769 3.136 1.00 82.81 119 GLU A C 1
ATOM 898 O O . GLU A 1 119 ? -12.982 -3.930 2.338 1.00 82.81 119 GLU A O 1
ATOM 903 N N . LEU A 1 120 ? -13.109 -6.067 3.028 1.00 80.19 120 LEU A N 1
ATOM 904 C CA . LEU A 1 120 ? -12.332 -6.594 1.909 1.00 80.19 120 LEU A CA 1
ATOM 905 C C . LEU A 1 120 ? -13.079 -6.416 0.593 1.00 80.19 120 LEU A C 1
ATOM 907 O O . LEU A 1 120 ? -12.468 -5.979 -0.376 1.00 80.19 120 LEU A O 1
ATOM 911 N N . THR A 1 121 ? -14.385 -6.670 0.566 1.00 79.94 121 THR A N 1
ATOM 912 C CA . THR A 1 121 ? -15.195 -6.526 -0.651 1.00 79.94 121 THR A CA 1
ATOM 913 C C . THR A 1 121 ? -15.219 -5.071 -1.142 1.00 79.94 121 THR A C 1
ATOM 915 O O . THR A 1 121 ? -14.983 -4.813 -2.325 1.00 79.94 121 THR A O 1
ATOM 918 N N . ASP A 1 122 ? -15.385 -4.104 -0.234 1.00 78.75 122 ASP A N 1
ATOM 919 C CA . ASP A 1 122 ? -15.349 -2.664 -0.547 1.00 78.75 122 ASP A CA 1
ATOM 920 C C . ASP A 1 122 ? -13.966 -2.166 -1.002 1.00 78.75 122 ASP A C 1
ATOM 922 O O . ASP A 1 122 ? -13.855 -1.221 -1.791 1.00 78.75 122 ASP A O 1
ATOM 926 N N . LYS A 1 123 ? -12.888 -2.766 -0.485 1.00 76.00 123 LYS A N 1
ATOM 927 C CA . LYS A 1 123 ? -11.507 -2.397 -0.834 1.00 76.00 123 LYS A CA 1
ATOM 928 C C . LYS A 1 123 ? -11.034 -3.086 -2.116 1.00 76.00 123 LYS A C 1
ATOM 930 O O . LYS A 1 123 ? -10.317 -2.464 -2.897 1.00 76.00 123 LYS A O 1
ATOM 935 N N . TRP A 1 124 ? -11.435 -4.331 -2.360 1.00 66.38 124 TRP A N 1
ATOM 936 C CA . TRP A 1 124 ? -11.037 -5.114 -3.536 1.00 66.38 124 TRP A CA 1
ATOM 937 C C . TRP A 1 124 ? -11.762 -4.682 -4.804 1.00 66.38 124 TRP A C 1
ATOM 939 O O . TRP A 1 124 ? -11.139 -4.609 -5.858 1.00 66.38 124 TRP A O 1
ATOM 949 N N . THR A 1 125 ? -13.025 -4.265 -4.709 1.00 60.81 125 THR A N 1
ATOM 950 C CA . THR A 1 125 ? -13.738 -3.653 -5.847 1.00 60.81 125 THR A CA 1
ATOM 951 C C . THR A 1 125 ? -13.133 -2.314 -6.300 1.00 60.81 125 THR A C 1
ATOM 953 O O . THR A 1 125 ? -13.470 -1.820 -7.376 1.00 60.81 125 THR A O 1
ATOM 956 N N . ARG A 1 126 ? -12.198 -1.727 -5.533 1.00 60.84 126 ARG A N 1
ATOM 957 C CA . ARG A 1 126 ? -11.434 -0.527 -5.923 1.00 60.84 126 ARG A CA 1
ATOM 958 C C . ARG A 1 126 ? -10.082 -0.804 -6.565 1.00 60.84 126 ARG A C 1
ATOM 960 O O . ARG A 1 126 ? -9.425 0.163 -6.956 1.00 60.84 126 ARG A O 1
ATOM 967 N N . TYR A 1 127 ? -9.674 -2.061 -6.737 1.00 54.53 127 TYR A N 1
ATOM 968 C CA . TYR A 1 127 ? -8.639 -2.361 -7.724 1.00 54.53 127 TYR A CA 1
ATOM 969 C C . TYR A 1 127 ? -9.251 -2.158 -9.111 1.00 54.53 127 TYR A C 1
ATOM 971 O O . TYR A 1 127 ? -9.789 -3.072 -9.728 1.00 54.53 127 TYR A O 1
ATOM 979 N N . ARG A 1 128 ? -9.253 -0.902 -9.568 1.00 61.16 128 ARG A N 1
ATOM 980 C CA . ARG A 1 128 ? -9.605 -0.596 -10.947 1.00 61.16 128 ARG A CA 1
ATOM 981 C C . ARG A 1 128 ? -8.487 -1.145 -11.841 1.00 61.16 128 ARG A C 1
ATOM 983 O O . ARG A 1 128 ? -7.330 -0.807 -11.574 1.00 61.16 128 ARG A O 1
ATOM 990 N N . PRO A 1 129 ? -8.807 -1.927 -12.887 1.00 58.72 129 PRO A N 1
ATOM 991 C CA . PRO A 1 129 ? -7.856 -2.142 -13.975 1.00 58.72 129 PRO A CA 1
ATOM 992 C C . PRO A 1 129 ? -7.407 -0.767 -14.492 1.00 58.72 129 PRO A C 1
ATOM 994 O O . PRO A 1 129 ? -8.210 0.172 -14.469 1.00 58.72 129 PRO A O 1
ATOM 997 N N . PHE A 1 130 ? -6.139 -0.632 -14.895 1.00 57.34 130 PHE A N 1
ATOM 998 C CA . PHE A 1 130 ? -5.448 0.645 -15.168 1.00 57.34 130 PHE A CA 1
ATOM 999 C C . PHE A 1 130 ? -4.985 1.413 -13.924 1.00 57.34 130 PHE A C 1
ATOM 1001 O O . PHE A 1 130 ? -4.945 2.649 -13.910 1.00 57.34 130 PHE A O 1
ATOM 1008 N N . ASN A 1 131 ? -4.605 0.704 -12.861 1.00 64.88 131 ASN A N 1
ATOM 1009 C CA . ASN A 1 131 ? -3.906 1.346 -11.752 1.00 64.88 131 ASN A CA 1
ATOM 1010 C C . ASN A 1 131 ? -2.589 1.958 -12.273 1.00 64.88 131 ASN A C 1
ATOM 1012 O O . ASN A 1 131 ? -1.942 1.395 -13.154 1.00 64.88 131 ASN A O 1
ATOM 1016 N N . ALA A 1 132 ? -2.156 3.093 -11.718 1.00 64.94 132 ALA A N 1
ATOM 1017 C CA . ALA A 1 132 ? -0.918 3.765 -12.125 1.00 64.94 132 ALA A CA 1
ATOM 1018 C C . ALA A 1 132 ? 0.309 2.833 -12.070 1.00 64.94 132 ALA A C 1
ATOM 1020 O O . ALA A 1 132 ? 1.298 3.070 -12.752 1.00 64.94 132 ALA A O 1
ATOM 1021 N N . VAL A 1 133 ? 0.244 1.762 -11.278 1.00 64.31 133 VAL A N 1
ATOM 1022 C CA . VAL A 1 133 ? 1.259 0.703 -11.236 1.00 64.31 133 VAL A CA 1
ATOM 1023 C C . VAL A 1 133 ? 1.296 -0.113 -12.535 1.00 64.31 133 VAL A C 1
ATOM 1025 O O . VAL A 1 133 ? 2.376 -0.327 -13.067 1.00 64.31 133 VAL A O 1
ATOM 1028 N N . GLU A 1 134 ? 0.142 -0.511 -13.078 1.00 69.56 134 GLU A N 1
ATOM 1029 C CA . GLU A 1 134 ? 0.040 -1.245 -14.351 1.00 69.56 134 GLU A CA 1
ATOM 1030 C C . GLU A 1 134 ? 0.399 -0.349 -15.541 1.00 69.56 134 GLU A C 1
ATOM 1032 O O . GLU A 1 134 ? 1.076 -0.789 -16.462 1.00 69.56 134 GLU A O 1
ATOM 1037 N N . ALA A 1 135 ? 0.014 0.931 -15.499 1.00 69.38 135 ALA A N 1
ATOM 1038 C CA . ALA A 1 135 ? 0.353 1.894 -16.550 1.00 69.38 135 ALA A CA 1
ATOM 1039 C C . ALA A 1 135 ? 1.862 2.191 -16.634 1.00 69.38 135 ALA A C 1
ATOM 1041 O O . ALA A 1 135 ? 2.366 2.516 -17.704 1.00 69.38 135 ALA A O 1
ATOM 1042 N N . ASN A 1 136 ? 2.581 2.086 -15.512 1.00 65.19 136 ASN A N 1
ATOM 1043 C CA . ASN A 1 136 ? 4.039 2.231 -15.470 1.00 65.19 136 ASN A CA 1
ATOM 1044 C C . ASN A 1 136 ? 4.771 0.888 -15.624 1.00 65.19 136 ASN A C 1
ATOM 1046 O O . ASN A 1 136 ? 5.998 0.853 -15.533 1.00 65.19 136 ASN A O 1
ATOM 1050 N N . TYR A 1 137 ? 4.048 -0.219 -15.815 1.00 67.19 137 TYR A N 1
ATOM 1051 C CA . TYR A 1 137 ? 4.672 -1.515 -16.016 1.00 67.19 137 TYR A CA 1
ATOM 1052 C C . TYR A 1 137 ? 5.171 -1.621 -17.458 1.00 67.19 137 TYR A C 1
ATOM 1054 O O . TYR A 1 137 ? 4.388 -1.660 -18.407 1.00 67.19 137 TYR A O 1
ATOM 1062 N N . VAL A 1 138 ? 6.491 -1.667 -17.623 1.00 66.44 138 VAL A N 1
ATOM 1063 C CA . VAL A 1 138 ? 7.111 -1.943 -18.919 1.00 66.44 138 VAL A CA 1
ATOM 1064 C C . VAL A 1 138 ? 7.030 -3.444 -19.152 1.00 66.44 138 VAL A C 1
ATOM 1066 O O . VAL A 1 138 ? 7.715 -4.229 -18.494 1.00 66.44 138 VAL A O 1
ATOM 1069 N N . TRP A 1 139 ? 6.165 -3.846 -20.081 1.00 73.12 139 TRP A N 1
ATOM 1070 C CA . TRP A 1 139 ? 6.103 -5.224 -20.547 1.00 73.12 139 TRP A CA 1
ATOM 1071 C C . TRP A 1 139 ? 7.456 -5.594 -21.139 1.00 73.12 139 TRP A C 1
ATOM 1073 O O . TRP A 1 139 ? 7.887 -5.031 -22.145 1.00 73.12 139 TRP A O 1
ATOM 1083 N N . ARG A 1 140 ? 8.148 -6.530 -20.492 1.00 71.69 140 ARG A N 1
ATOM 1084 C CA . ARG A 1 140 ? 9.372 -7.093 -21.051 1.00 71.69 140 ARG A CA 1
ATOM 1085 C C . ARG A 1 140 ? 8.997 -7.889 -22.298 1.00 71.69 140 ARG A C 1
ATOM 1087 O O . ARG A 1 140 ? 8.112 -8.743 -22.228 1.00 71.69 140 ARG A O 1
ATOM 1094 N N . LEU A 1 141 ? 9.664 -7.621 -23.419 1.00 70.75 141 LEU A N 1
ATOM 1095 C CA . LEU A 1 141 ? 9.567 -8.452 -24.618 1.00 70.75 141 LEU A CA 1
ATOM 1096 C C . LEU A 1 141 ? 10.230 -9.809 -24.334 1.00 70.75 141 LEU A C 1
ATOM 1098 O O . LEU A 1 141 ? 11.411 -10.011 -24.583 1.00 70.75 141 LEU A O 1
ATOM 1102 N N . HIS A 1 142 ? 9.453 -10.732 -23.773 1.00 69.94 142 HIS A N 1
ATOM 1103 C CA . HIS A 1 142 ? 9.784 -12.153 -23.652 1.00 69.94 142 HIS A CA 1
ATOM 1104 C C . HIS A 1 142 ? 8.905 -12.959 -24.614 1.00 69.94 142 HIS A C 1
ATOM 1106 O O . HIS A 1 142 ? 8.249 -13.911 -24.199 1.00 69.94 142 HIS A O 1
ATOM 1112 N N . ALA A 1 143 ? 8.803 -12.518 -25.873 1.00 70.19 143 ALA A N 1
ATOM 1113 C CA . ALA A 1 143 ? 7.983 -13.215 -26.863 1.00 70.19 143 ALA A CA 1
ATOM 1114 C C . ALA A 1 143 ? 8.479 -14.657 -27.067 1.00 70.19 143 ALA A C 1
ATOM 1116 O O . ALA A 1 143 ? 7.665 -15.573 -27.151 1.00 70.19 143 ALA A O 1
ATOM 1117 N N . GLU A 1 144 ? 9.801 -14.856 -27.048 1.00 72.69 144 GLU A N 1
ATOM 1118 C CA . GLU A 1 144 ? 10.447 -16.157 -27.215 1.00 72.69 144 GLU A CA 1
ATOM 1119 C C . GLU A 1 144 ? 11.604 -16.333 -26.204 1.00 72.69 144 GLU A C 1
ATOM 1121 O O . GLU A 1 144 ? 12.202 -15.336 -25.773 1.00 72.69 144 GLU A O 1
ATOM 1126 N N . PRO A 1 145 ? 11.920 -17.572 -25.768 1.00 77.31 145 PRO A N 1
ATOM 1127 C CA . PRO A 1 145 ? 12.987 -17.846 -24.793 1.00 77.31 145 PRO A CA 1
ATOM 1128 C C . PRO A 1 145 ? 14.388 -17.417 -25.247 1.00 77.31 145 PRO A C 1
ATOM 1130 O O . PRO A 1 145 ? 15.260 -17.177 -24.416 1.00 77.31 145 PRO A O 1
ATOM 1133 N N . ASP A 1 146 ? 14.596 -17.334 -26.556 1.00 75.75 146 ASP A N 1
ATOM 1134 C CA . ASP A 1 146 ? 15.833 -16.969 -27.245 1.00 75.75 146 ASP A CA 1
ATOM 1135 C C . ASP A 1 146 ? 15.864 -15.489 -27.666 1.00 75.75 146 ASP A C 1
ATOM 1137 O O . ASP A 1 146 ? 16.693 -15.085 -28.477 1.00 75.75 146 ASP A O 1
ATOM 1141 N N . LEU A 1 147 ? 14.970 -14.664 -27.101 1.00 78.12 147 LEU A N 1
ATOM 1142 C CA . LEU A 1 147 ? 14.836 -13.240 -27.424 1.00 78.12 147 LEU A CA 1
ATOM 1143 C C . LEU A 1 147 ? 14.515 -12.973 -28.910 1.00 78.12 147 LEU A C 1
ATOM 1145 O O . LEU A 1 147 ? 14.767 -11.870 -29.393 1.00 78.12 147 LEU A O 1
ATOM 1149 N N . GLY A 1 148 ? 13.938 -13.950 -29.621 1.00 78.44 148 GLY A N 1
ATOM 1150 C CA . GLY A 1 148 ? 13.589 -13.828 -31.038 1.00 78.44 148 GLY A CA 1
ATOM 1151 C C . GLY A 1 148 ? 14.764 -14.042 -31.994 1.00 78.44 148 GLY A C 1
ATOM 1152 O O . GLY A 1 148 ? 14.646 -13.725 -33.178 1.00 78.44 148 GLY A O 1
ATOM 1153 N N . VAL A 1 149 ? 15.904 -14.542 -31.499 1.00 80.88 149 VAL A N 1
ATOM 1154 C CA . VAL A 1 149 ? 17.063 -14.902 -32.324 1.00 80.88 149 VAL A CA 1
ATOM 1155 C C . VAL A 1 149 ? 17.327 -16.403 -32.179 1.00 80.88 149 VAL A C 1
ATOM 1157 O O . VAL A 1 149 ? 17.944 -16.819 -31.193 1.00 80.88 149 VAL A O 1
ATOM 1160 N N . PRO A 1 150 ? 16.909 -17.236 -33.151 1.00 77.75 150 PRO A N 1
ATOM 1161 C CA . PRO A 1 150 ? 17.114 -18.674 -33.070 1.00 77.75 150 PRO A CA 1
ATOM 1162 C C . PRO A 1 150 ? 18.610 -19.000 -33.121 1.00 77.75 150 PRO A C 1
ATOM 1164 O O . PRO A 1 150 ? 19.261 -18.858 -34.153 1.00 77.75 150 PRO A O 1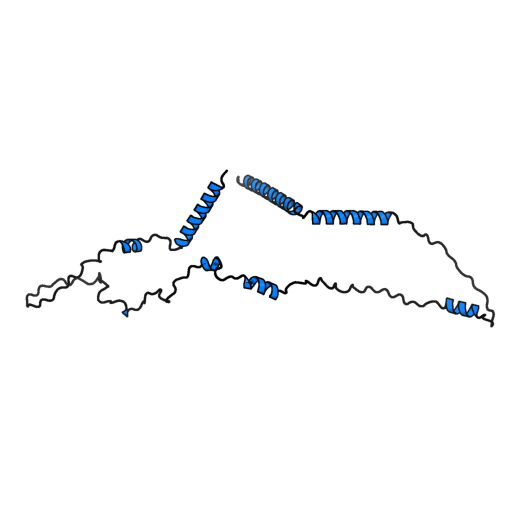
ATOM 1167 N N . LEU A 1 151 ? 19.160 -19.500 -32.012 1.00 74.50 151 LEU A N 1
ATOM 1168 C CA . LEU A 1 151 ? 20.577 -19.886 -31.871 1.00 74.50 151 LEU A CA 1
ATOM 1169 C C . LEU A 1 151 ? 20.934 -21.212 -32.577 1.00 74.50 151 LEU A C 1
ATOM 1171 O O . LEU A 1 151 ? 21.873 -21.906 -32.184 1.00 74.50 151 LEU A O 1
ATOM 1175 N N . ALA A 1 152 ? 20.178 -21.616 -33.596 1.00 77.94 152 ALA A N 1
ATOM 1176 C CA . ALA A 1 152 ? 20.413 -22.877 -34.284 1.00 77.94 152 ALA A CA 1
ATOM 1177 C C . ALA A 1 152 ? 21.648 -22.768 -35.204 1.00 77.94 152 ALA A C 1
ATOM 1179 O O . ALA A 1 152 ? 21.672 -21.891 -36.065 1.00 77.94 152 ALA A O 1
ATOM 1180 N N . PRO A 1 153 ? 22.633 -23.688 -35.119 1.00 67.56 153 PRO A N 1
ATOM 1181 C CA . PRO A 1 153 ? 23.777 -23.721 -36.039 1.00 67.56 153 PRO A CA 1
ATOM 1182 C C . PRO A 1 153 ? 23.374 -23.818 -37.516 1.00 67.56 153 PRO A C 1
ATOM 1184 O O . PRO A 1 153 ? 24.122 -23.398 -38.384 1.00 67.56 153 PRO A O 1
ATOM 1187 N N . SER A 1 154 ? 22.178 -24.342 -37.797 1.00 69.69 154 SER A N 1
ATOM 1188 C CA . SER A 1 154 ? 21.597 -24.427 -39.139 1.00 69.69 154 SER A CA 1
ATOM 1189 C C . SER A 1 154 ? 21.035 -23.106 -39.673 1.00 69.69 154 SER A C 1
ATOM 1191 O O . SER A 1 154 ? 20.709 -23.034 -40.850 1.00 69.69 154 SER A O 1
ATOM 1193 N N . ALA A 1 155 ? 20.848 -22.092 -38.821 1.00 64.50 155 ALA A N 1
ATOM 1194 C CA . ALA A 1 155 ? 20.408 -20.755 -39.229 1.00 64.50 155 ALA A CA 1
ATOM 1195 C C . ALA A 1 155 ? 21.587 -19.853 -39.629 1.00 64.50 155 ALA A C 1
ATOM 1197 O O . ALA A 1 155 ? 21.383 -18.789 -40.209 1.00 64.50 155 ALA A O 1
ATOM 1198 N N . MET A 1 156 ? 22.816 -20.278 -39.324 1.00 64.62 156 MET A N 1
ATOM 1199 C CA . MET A 1 156 ? 24.030 -19.646 -39.812 1.00 64.62 156 MET A CA 1
ATOM 1200 C C . MET A 1 156 ? 24.469 -20.358 -41.086 1.00 64.62 156 MET A C 1
ATOM 1202 O O . MET A 1 156 ? 24.919 -21.502 -41.028 1.00 64.62 156 MET A O 1
ATOM 1206 N N . ASP A 1 157 ? 24.358 -19.683 -42.226 1.00 63.78 157 ASP A N 1
ATOM 1207 C CA . ASP A 1 157 ? 24.989 -20.145 -43.458 1.00 63.78 157 ASP A CA 1
ATOM 1208 C C . ASP A 1 157 ? 26.515 -20.006 -43.312 1.00 63.78 157 ASP A C 1
ATOM 1210 O O . ASP A 1 157 ? 27.123 -18.956 -43.542 1.00 63.78 157 ASP A O 1
ATOM 1214 N N . LEU A 1 158 ? 27.127 -21.066 -42.783 1.00 60.22 158 LEU A N 1
ATOM 1215 C CA . LEU A 1 158 ? 28.551 -21.139 -42.461 1.00 60.22 158 LEU A CA 1
ATOM 1216 C C . LEU A 1 158 ? 29.434 -21.004 -43.708 1.00 60.22 158 LEU A C 1
ATOM 1218 O O . LEU A 1 158 ? 30.613 -20.679 -43.570 1.00 60.22 158 LEU A O 1
ATOM 1222 N N . GLU A 1 159 ? 28.886 -21.224 -44.905 1.00 62.34 159 GLU A N 1
ATOM 1223 C CA . GLU A 1 159 ? 29.647 -21.194 -46.155 1.00 62.34 159 GLU A CA 1
ATOM 1224 C C . GLU A 1 159 ? 29.931 -19.767 -46.657 1.00 62.34 159 GLU A C 1
ATOM 1226 O O . GLU A 1 159 ? 30.883 -19.577 -47.417 1.00 62.34 159 GLU A O 1
ATOM 1231 N N . GLY A 1 160 ? 29.192 -18.751 -46.186 1.00 59.03 160 GLY A N 1
ATOM 1232 C CA . GLY A 1 160 ? 29.307 -17.372 -46.688 1.00 59.03 160 GLY A CA 1
ATOM 1233 C C . GLY A 1 160 ? 29.693 -16.293 -45.670 1.00 59.03 160 GLY A C 1
ATOM 1234 O O . GLY A 1 160 ? 30.194 -15.241 -46.064 1.00 59.03 160 GLY A O 1
ATOM 1235 N N . CYS A 1 161 ? 29.475 -16.506 -44.367 1.00 55.69 161 CYS A N 1
ATOM 1236 C CA . CYS A 1 161 ? 29.500 -15.401 -43.392 1.00 55.69 161 CYS A CA 1
ATOM 1237 C C . CYS A 1 161 ? 30.744 -15.338 -42.488 1.00 55.69 161 CYS A C 1
ATOM 1239 O O . CYS A 1 161 ? 30.934 -14.344 -41.789 1.00 55.69 161 CYS A O 1
ATOM 1241 N N . TYR A 1 162 ? 31.599 -16.364 -42.495 1.00 59.31 162 TYR A N 1
ATOM 1242 C CA . TYR A 1 162 ? 32.877 -16.353 -41.781 1.00 59.31 162 TYR A CA 1
ATOM 1243 C C . TYR A 1 162 ? 34.028 -16.265 -42.782 1.00 59.31 162 TYR A C 1
ATOM 1245 O O . TYR A 1 162 ? 34.453 -17.260 -43.366 1.00 59.31 162 TYR A O 1
ATOM 1253 N N . VAL A 1 163 ? 34.568 -15.058 -42.955 1.00 61.66 163 VAL A N 1
ATOM 1254 C CA . VAL A 1 163 ? 35.915 -14.898 -43.507 1.00 61.66 163 VAL A CA 1
ATOM 1255 C C . VAL A 1 163 ? 36.866 -15.474 -42.464 1.00 61.66 163 VAL A C 1
ATOM 1257 O O . VAL A 1 163 ? 37.105 -14.843 -41.438 1.00 61.66 163 VAL A O 1
ATOM 1260 N N . ASP A 1 164 ? 37.342 -16.698 -42.677 1.00 62.94 164 ASP A N 1
ATOM 1261 C CA . ASP A 1 164 ? 38.367 -17.304 -41.829 1.00 62.94 164 ASP A CA 1
ATOM 1262 C C . ASP A 1 164 ? 39.685 -16.537 -42.039 1.00 62.94 164 ASP A C 1
ATOM 1264 O O . ASP A 1 164 ? 40.309 -16.684 -43.094 1.00 62.94 164 ASP A O 1
ATOM 1268 N N . PRO A 1 165 ? 40.135 -15.719 -41.064 1.00 64.75 165 PRO A N 1
ATOM 1269 C CA . PRO A 1 165 ? 41.332 -14.897 -41.222 1.00 64.75 165 PRO A CA 1
ATOM 1270 C C . PRO A 1 165 ? 42.615 -15.739 -41.242 1.00 64.75 165 PRO A C 1
ATOM 1272 O O . PRO A 1 165 ? 43.694 -15.208 -41.493 1.00 64.75 165 PRO A O 1
ATOM 1275 N N . THR A 1 166 ? 42.518 -17.036 -40.930 1.00 66.12 166 THR A N 1
ATOM 1276 C CA . THR A 1 166 ? 43.647 -17.968 -40.919 1.00 66.12 166 THR A CA 1
ATOM 1277 C C . THR A 1 166 ? 43.732 -18.820 -42.176 1.00 66.12 166 THR A C 1
ATOM 1279 O O . THR A 1 166 ? 44.740 -19.503 -42.367 1.00 66.12 166 THR A O 1
ATOM 1282 N N . LYS A 1 167 ? 42.721 -18.769 -43.053 1.00 68.88 167 LYS A N 1
ATOM 1283 C CA . LYS A 1 167 ? 42.749 -19.497 -44.316 1.00 68.88 167 LYS A CA 1
ATOM 1284 C C . LYS A 1 167 ? 43.782 -18.825 -45.226 1.00 68.88 167 LYS A C 1
ATOM 1286 O O . LYS A 1 167 ? 43.585 -17.670 -45.599 1.00 68.88 167 LYS A O 1
ATOM 1291 N N . PRO A 1 168 ? 44.896 -19.498 -45.562 1.00 63.91 168 PRO A N 1
ATOM 1292 C CA . PRO A 1 168 ? 45.896 -18.908 -46.433 1.00 63.91 168 PRO A CA 1
ATOM 1293 C C . PRO A 1 168 ? 45.241 -18.637 -47.785 1.00 63.91 168 PRO A C 1
ATOM 1295 O O . PRO A 1 168 ? 44.616 -19.537 -48.356 1.00 63.91 168 PRO A O 1
ATOM 1298 N N . GLU A 1 169 ? 45.368 -17.403 -48.274 1.00 66.25 169 GLU A N 1
ATOM 1299 C CA . GLU A 1 169 ? 45.069 -17.087 -49.667 1.00 66.25 169 GLU A CA 1
ATOM 1300 C C . GLU A 1 169 ? 45.825 -18.116 -50.509 1.00 66.25 169 GLU A C 1
ATOM 1302 O O . GLU A 1 169 ? 47.047 -18.264 -50.375 1.00 66.25 169 GLU A O 1
ATOM 1307 N N . LYS A 1 170 ? 45.087 -18.923 -51.282 1.00 66.31 170 LYS A N 1
ATOM 1308 C CA . LYS A 1 170 ? 45.697 -19.823 -52.254 1.00 66.31 170 LYS A CA 1
ATOM 1309 C C . LYS A 1 170 ? 46.439 -18.902 -53.207 1.00 66.31 170 LYS A C 1
ATOM 1311 O O . LYS A 1 170 ? 45.829 -18.215 -54.008 1.00 66.31 170 LYS A O 1
ATOM 1316 N N . LYS A 1 171 ? 47.748 -18.812 -53.015 1.00 57.75 171 LYS A N 1
ATOM 1317 C CA . LYS A 1 171 ? 48.633 -18.103 -53.916 1.00 57.75 171 LYS A CA 1
ATOM 1318 C C . LYS A 1 171 ? 48.623 -18.925 -55.191 1.00 57.75 171 LYS A C 1
ATOM 1320 O O . LYS A 1 171 ? 49.058 -20.076 -55.135 1.00 57.75 171 LYS A O 1
ATOM 1325 N N . ASP A 1 172 ? 48.052 -18.363 -56.247 1.00 56.28 172 ASP A N 1
ATOM 1326 C CA . ASP A 1 172 ? 47.985 -18.968 -57.570 1.00 56.28 172 ASP A CA 1
ATOM 1327 C C . ASP A 1 172 ? 49.381 -19.468 -57.924 1.00 56.28 172 ASP A C 1
ATOM 1329 O O . ASP A 1 172 ? 50.334 -18.697 -58.062 1.00 56.28 172 ASP A O 1
ATOM 1333 N N . ALA A 1 173 ? 49.532 -20.787 -57.878 1.00 58.25 173 ALA A N 1
ATOM 1334 C CA . ALA A 1 173 ? 50.719 -21.438 -58.370 1.00 58.25 173 ALA A CA 1
ATOM 1335 C C . ALA A 1 173 ? 50.489 -21.567 -59.868 1.00 58.25 173 ALA A C 1
ATOM 1337 O O . ALA A 1 173 ? 49.501 -22.173 -60.273 1.00 58.25 173 ALA A O 1
ATOM 1338 N N . ASP A 1 174 ? 51.370 -20.923 -60.623 1.00 59.28 174 ASP A N 1
ATOM 1339 C CA . ASP A 1 174 ? 51.444 -20.912 -62.077 1.00 59.28 174 ASP A CA 1
ATOM 1340 C C . ASP A 1 174 ? 51.154 -22.311 -62.664 1.00 59.28 174 ASP A C 1
ATOM 1342 O O . ASP A 1 174 ? 52.009 -23.194 -62.597 1.00 59.28 174 ASP A O 1
ATOM 1346 N N . ASP A 1 175 ? 49.958 -22.512 -63.219 1.00 54.31 175 ASP A N 1
ATOM 1347 C CA . ASP A 1 175 ? 49.649 -23.619 -64.126 1.00 54.31 175 ASP A CA 1
ATOM 1348 C C . ASP A 1 175 ? 49.067 -22.993 -65.399 1.00 54.31 175 ASP A C 1
ATOM 1350 O O . ASP A 1 175 ? 47.907 -22.583 -65.465 1.00 54.31 175 ASP A O 1
ATOM 1354 N N . ASP A 1 176 ? 49.948 -22.845 -66.386 1.00 63.28 176 ASP A N 1
ATOM 1355 C CA . ASP A 1 176 ? 49.589 -22.727 -67.792 1.00 63.28 176 ASP A CA 1
ATOM 1356 C C . ASP A 1 176 ? 48.817 -24.004 -68.180 1.00 63.28 176 ASP A C 1
ATOM 1358 O O . ASP A 1 176 ? 49.447 -25.050 -68.299 1.00 63.28 176 ASP A O 1
ATOM 1362 N N . ASP A 1 177 ? 47.485 -23.952 -68.304 1.00 59.16 177 ASP A N 1
ATOM 1363 C CA . ASP A 1 177 ? 46.707 -24.623 -69.368 1.00 59.16 177 ASP A CA 1
ATOM 1364 C C . ASP A 1 177 ? 45.176 -24.558 -69.124 1.00 59.16 177 ASP A C 1
ATOM 1366 O O . ASP A 1 177 ? 44.668 -24.902 -68.058 1.00 59.16 177 ASP A O 1
ATOM 1370 N N . ASP A 1 178 ? 44.471 -24.170 -70.195 1.00 52.25 178 ASP A N 1
ATOM 1371 C CA . ASP A 1 178 ? 43.064 -24.434 -70.552 1.00 52.25 178 ASP A CA 1
ATOM 1372 C C . ASP A 1 178 ? 41.891 -23.790 -69.763 1.00 52.25 178 ASP A C 1
ATOM 1374 O O . ASP A 1 178 ? 41.308 -24.356 -68.845 1.00 52.25 178 ASP A O 1
ATOM 1378 N N . ASP A 1 179 ? 41.475 -22.614 -70.256 1.00 58.81 179 ASP A N 1
ATOM 1379 C CA . ASP A 1 179 ? 40.144 -22.341 -70.852 1.00 58.81 179 ASP A CA 1
ATOM 1380 C C . ASP A 1 179 ? 38.876 -22.870 -70.133 1.00 58.81 179 ASP A C 1
ATOM 1382 O O . ASP A 1 179 ? 38.034 -23.539 -70.733 1.00 58.81 179 ASP A O 1
ATOM 1386 N N . ASP A 1 180 ? 38.680 -22.499 -68.865 1.00 52.88 180 ASP A N 1
ATOM 1387 C CA . ASP A 1 180 ? 37.353 -22.488 -68.234 1.00 52.88 180 ASP A CA 1
ATOM 1388 C C . ASP A 1 180 ? 37.129 -21.112 -67.577 1.00 52.88 180 ASP A C 1
ATOM 1390 O O . ASP A 1 180 ? 37.739 -20.784 -66.556 1.00 52.88 180 ASP A O 1
ATOM 1394 N N . GLU A 1 181 ? 36.274 -20.280 -68.193 1.00 59.94 181 GLU A N 1
ATOM 1395 C CA . GLU A 1 181 ? 35.765 -19.007 -67.651 1.00 59.94 181 GLU A CA 1
ATOM 1396 C C . GLU A 1 181 ? 34.921 -19.278 -66.390 1.00 59.94 181 GLU A C 1
ATOM 1398 O O . GLU A 1 181 ? 33.694 -19.175 -66.379 1.00 59.94 181 GLU A O 1
ATOM 1403 N N . ALA A 1 182 ? 35.572 -19.654 -65.293 1.00 58.19 182 ALA A N 1
ATOM 1404 C CA . ALA A 1 182 ? 34.965 -19.598 -63.980 1.00 58.19 182 ALA A CA 1
ATOM 1405 C C . ALA A 1 182 ? 34.943 -18.124 -63.567 1.00 58.19 182 ALA A C 1
ATOM 1407 O O . ALA A 1 182 ? 35.981 -17.566 -63.216 1.00 58.19 182 ALA A O 1
ATOM 1408 N N . GLU A 1 183 ? 33.768 -17.491 -63.660 1.00 58.59 183 GLU A N 1
ATOM 1409 C CA . GLU A 1 183 ? 33.504 -16.160 -63.112 1.00 58.59 183 GLU A CA 1
ATOM 1410 C C . GLU A 1 183 ? 33.979 -16.131 -61.654 1.00 58.59 183 GLU A C 1
ATOM 1412 O O . GLU A 1 183 ? 33.326 -16.648 -60.745 1.00 58.59 183 GLU A O 1
ATOM 1417 N N . GLU A 1 184 ? 35.176 -15.586 -61.446 1.00 58.72 184 GLU A N 1
ATOM 1418 C CA . GLU A 1 184 ? 35.778 -15.407 -60.138 1.00 58.72 184 GLU A CA 1
ATOM 1419 C C . GLU A 1 184 ? 34.974 -14.303 -59.446 1.00 58.72 184 GLU A C 1
ATOM 1421 O O . GLU A 1 184 ? 35.278 -13.116 -59.550 1.00 58.72 184 GLU A O 1
ATOM 1426 N N . GLU A 1 185 ? 33.847 -14.698 -58.842 1.00 60.66 185 GLU A N 1
ATOM 1427 C CA . GLU A 1 185 ? 32.960 -13.808 -58.104 1.00 60.66 185 GLU A CA 1
ATOM 1428 C C . GLU A 1 185 ? 33.803 -12.994 -57.125 1.00 60.66 185 GLU A C 1
ATOM 1430 O O . GLU A 1 185 ? 34.433 -13.538 -56.216 1.00 60.66 185 GLU A O 1
ATOM 1435 N N . ASP A 1 186 ? 33.817 -11.687 -57.371 1.00 58.88 186 ASP A N 1
ATOM 1436 C CA . ASP A 1 186 ? 34.623 -10.649 -56.743 1.00 58.88 186 ASP A CA 1
ATOM 1437 C C . ASP A 1 186 ? 34.346 -10.616 -55.229 1.00 58.88 186 ASP A C 1
ATOM 1439 O O . ASP A 1 186 ? 33.526 -9.846 -54.717 1.00 58.88 186 ASP A O 1
ATOM 1443 N N . ARG A 1 187 ? 34.965 -11.543 -54.485 1.00 60.41 187 ARG A N 1
ATOM 1444 C CA . ARG A 1 187 ? 34.773 -11.651 -53.039 1.00 60.41 187 ARG A CA 1
ATOM 1445 C C . ARG A 1 187 ? 35.314 -10.365 -52.418 1.00 60.41 187 ARG A C 1
ATOM 1447 O O . ARG A 1 187 ? 36.499 -10.063 -52.585 1.00 60.41 187 ARG A O 1
ATOM 1454 N N . PRO A 1 188 ? 34.492 -9.599 -51.683 1.00 59.50 188 PRO A N 1
ATOM 1455 C CA . PRO A 1 188 ? 34.930 -8.331 -51.124 1.00 59.50 188 PRO A CA 1
ATOM 1456 C C . PRO A 1 188 ? 36.134 -8.564 -50.202 1.00 59.50 188 PRO A C 1
ATOM 1458 O O . PRO A 1 188 ? 36.046 -9.306 -49.225 1.00 59.50 188 PRO A O 1
ATOM 1461 N N . LYS A 1 189 ? 37.271 -7.923 -50.514 1.00 63.28 189 LYS A N 1
ATOM 1462 C CA . LYS A 1 189 ? 38.558 -8.026 -49.788 1.00 63.28 189 LYS A CA 1
ATOM 1463 C C . LYS A 1 189 ? 38.548 -7.361 -48.401 1.00 63.28 189 LYS A C 1
ATOM 1465 O O . LYS A 1 189 ? 39.542 -6.792 -47.957 1.00 63.28 189 LYS A O 1
ATOM 1470 N N . GLY A 1 190 ? 37.422 -7.396 -47.700 1.00 67.81 190 GLY A N 1
ATOM 1471 C CA . GLY A 1 190 ? 37.279 -6.804 -46.381 1.00 67.81 190 GLY A CA 1
ATOM 1472 C C . GLY A 1 190 ? 35.842 -6.836 -45.874 1.00 67.81 190 GLY A C 1
ATOM 1473 O O . GLY A 1 190 ? 34.921 -7.148 -46.632 1.00 67.81 190 GLY A O 1
ATOM 1474 N N . PRO A 1 191 ? 35.637 -6.511 -44.587 1.00 72.75 191 PRO A N 1
ATOM 1475 C CA . PRO A 1 191 ? 34.297 -6.353 -44.048 1.00 72.75 191 PRO A CA 1
ATOM 1476 C C . PRO A 1 191 ? 33.542 -5.283 -44.856 1.00 72.75 191 PRO A C 1
ATOM 1478 O O . PRO A 1 191 ? 34.143 -4.267 -45.228 1.00 72.75 191 PRO A O 1
ATOM 1481 N N . PRO A 1 192 ? 32.245 -5.491 -45.140 1.00 79.38 192 PRO A N 1
ATOM 1482 C CA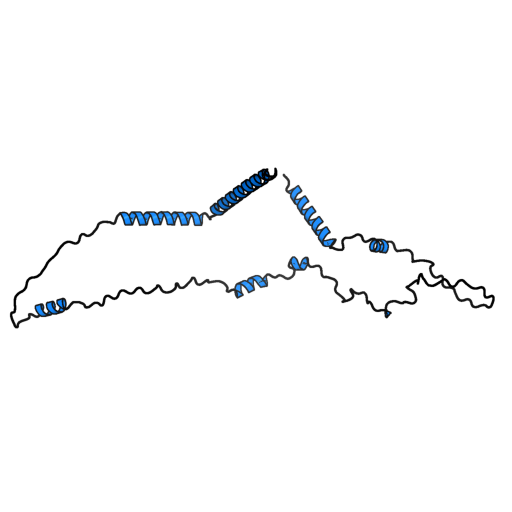 . PRO A 1 192 ? 31.454 -4.516 -45.872 1.00 79.38 192 PRO A CA 1
ATOM 1483 C C . PRO A 1 192 ? 31.444 -3.167 -45.134 1.00 79.38 192 PRO A C 1
ATOM 1485 O O . PRO A 1 192 ? 31.518 -3.134 -43.899 1.00 79.38 192 PRO A O 1
ATOM 1488 N N . PRO A 1 193 ? 31.361 -2.041 -45.867 1.00 83.19 193 PRO A N 1
ATOM 1489 C CA . PRO A 1 193 ? 31.262 -0.730 -45.248 1.00 83.19 193 PRO A CA 1
ATOM 1490 C C . PRO A 1 193 ? 30.013 -0.673 -44.364 1.00 83.19 193 PRO A C 1
ATOM 1492 O O . PRO A 1 193 ? 28.912 -1.024 -44.785 1.00 83.19 193 PRO A O 1
ATOM 1495 N N . LEU A 1 194 ? 30.206 -0.237 -43.123 1.00 85.38 194 LEU A N 1
ATOM 1496 C CA . LEU A 1 194 ? 29.155 -0.176 -42.119 1.00 85.38 194 LEU A CA 1
ATOM 1497 C C . LEU A 1 194 ? 28.110 0.892 -42.479 1.00 85.38 194 LEU A C 1
ATOM 1499 O O . LEU A 1 194 ? 28.471 2.024 -42.813 1.00 85.38 194 LEU A O 1
ATOM 1503 N N . HIS A 1 195 ? 26.823 0.556 -42.373 1.00 88.56 195 HIS A N 1
ATOM 1504 C CA . HIS A 1 195 ? 25.749 1.523 -42.583 1.00 88.56 195 HIS A CA 1
ATOM 1505 C C . HIS A 1 195 ? 25.735 2.583 -41.468 1.00 88.56 195 HIS A C 1
ATOM 1507 O O . HIS A 1 195 ? 26.083 2.310 -40.317 1.00 88.56 195 HIS A O 1
ATOM 1513 N N . ALA A 1 196 ? 25.306 3.807 -41.791 1.00 86.69 196 ALA A N 1
ATOM 1514 C CA . ALA A 1 196 ? 25.290 4.913 -40.831 1.00 86.69 196 ALA A CA 1
ATOM 1515 C C . ALA A 1 196 ? 24.402 4.624 -39.605 1.00 86.69 196 ALA A C 1
ATOM 1517 O O . ALA A 1 196 ? 24.778 4.963 -38.483 1.00 86.69 196 ALA A O 1
ATOM 1518 N N . ASP A 1 197 ? 23.267 3.953 -39.809 1.00 80.69 197 ASP A N 1
ATOM 1519 C CA . ASP A 1 197 ? 22.346 3.585 -38.724 1.00 80.69 197 ASP A CA 1
ATOM 1520 C C . ASP A 1 197 ? 22.936 2.500 -37.800 1.00 80.69 197 ASP A C 1
ATOM 1522 O O . ASP A 1 197 ? 22.749 2.547 -36.583 1.00 80.69 197 ASP A O 1
ATOM 1526 N N . ASP A 1 198 ? 23.738 1.581 -38.347 1.00 83.69 198 ASP A N 1
ATOM 1527 C CA . ASP A 1 198 ? 24.380 0.501 -37.583 1.00 83.69 198 ASP A CA 1
ATOM 1528 C C . ASP A 1 198 ? 25.576 1.009 -36.763 1.00 83.69 198 ASP A C 1
ATOM 1530 O O . ASP A 1 198 ? 25.899 0.477 -35.697 1.00 83.69 198 ASP A O 1
ATOM 1534 N N . ALA A 1 199 ? 26.212 2.096 -37.210 1.00 84.81 199 ALA A N 1
ATOM 1535 C CA . ALA A 1 199 ? 27.296 2.748 -36.479 1.00 84.81 199 ALA A CA 1
ATOM 1536 C C . ALA A 1 199 ? 26.861 3.285 -35.108 1.00 84.81 199 ALA A C 1
ATOM 1538 O O . ALA A 1 199 ? 27.672 3.306 -34.175 1.00 84.81 199 ALA A O 1
ATOM 1539 N N . ALA A 1 200 ? 25.593 3.679 -34.961 1.00 79.69 200 ALA A N 1
ATOM 1540 C CA . ALA A 1 200 ? 25.034 4.112 -33.682 1.00 79.69 200 ALA A CA 1
ATOM 1541 C C . ALA A 1 200 ? 24.806 2.939 -32.712 1.00 79.69 200 ALA A C 1
ATOM 1543 O O . ALA A 1 200 ? 24.936 3.113 -31.500 1.00 79.69 200 ALA A O 1
ATOM 1544 N N . LEU A 1 201 ? 24.509 1.745 -33.237 1.00 80.88 201 LEU A N 1
ATOM 1545 C CA . LEU A 1 201 ? 24.314 0.529 -32.443 1.00 80.88 201 LEU A CA 1
ATOM 1546 C C . LEU A 1 201 ? 25.644 -0.037 -31.929 1.00 80.88 201 LEU A C 1
ATOM 1548 O O . LEU A 1 201 ? 25.716 -0.508 -30.797 1.00 80.88 201 LEU A O 1
ATOM 1552 N N . LEU A 1 202 ? 26.708 0.048 -32.733 1.00 82.62 202 LEU A N 1
ATOM 1553 C CA . LEU A 1 202 ? 28.038 -0.449 -32.360 1.00 82.62 202 LEU A CA 1
ATOM 1554 C C . LEU A 1 202 ? 28.752 0.433 -31.328 1.00 82.62 202 LEU A C 1
ATOM 1556 O O . LEU A 1 202 ? 29.457 -0.082 -30.465 1.00 82.62 202 LEU A O 1
ATOM 1560 N N . ASN A 1 203 ? 28.549 1.752 -31.382 1.00 77.56 203 ASN A N 1
ATOM 1561 C CA . ASN A 1 203 ? 29.130 2.710 -30.431 1.00 77.56 203 ASN A CA 1
ATOM 1562 C C . ASN A 1 203 ? 28.183 3.025 -29.264 1.00 77.56 203 ASN A C 1
ATOM 1564 O O . ASN A 1 203 ? 28.189 4.137 -28.723 1.00 77.56 203 ASN A O 1
ATOM 1568 N N . TRP A 1 204 ? 27.320 2.075 -28.901 1.00 76.31 204 TRP A N 1
ATOM 1569 C CA . TRP A 1 204 ? 26.346 2.277 -27.841 1.00 76.31 204 TRP A CA 1
ATOM 1570 C C . TRP A 1 204 ? 27.040 2.389 -26.475 1.00 76.31 204 TRP A C 1
ATOM 1572 O O . TRP A 1 204 ? 27.346 1.400 -25.814 1.00 76.31 204 TRP A O 1
ATOM 1582 N N . ASN A 1 205 ? 27.238 3.629 -26.025 1.00 71.88 205 ASN A N 1
ATOM 1583 C CA . ASN A 1 205 ? 27.754 3.958 -24.691 1.00 71.88 205 ASN A CA 1
ATOM 1584 C C . ASN A 1 205 ? 26.627 4.166 -23.662 1.00 71.88 205 ASN A C 1
ATOM 1586 O O . ASN A 1 205 ? 26.875 4.623 -22.545 1.00 71.88 205 ASN A O 1
ATOM 1590 N N . GLY A 1 206 ? 25.375 3.906 -24.050 1.00 61.78 206 GLY A N 1
ATOM 1591 C CA . GLY A 1 206 ? 24.224 4.080 -23.176 1.00 61.78 206 GLY A CA 1
ATOM 1592 C C . GLY A 1 206 ? 24.268 3.095 -22.011 1.00 61.78 206 GLY A C 1
ATOM 1593 O O . GLY A 1 206 ? 24.500 1.902 -22.206 1.00 61.78 206 GLY A O 1
ATOM 1594 N N . SER A 1 207 ? 24.016 3.595 -20.799 1.00 55.22 207 SER A N 1
ATOM 1595 C CA . SER A 1 207 ? 23.746 2.767 -19.622 1.00 55.22 207 SER A CA 1
ATOM 1596 C C . SER A 1 207 ? 22.680 1.723 -19.974 1.00 55.22 207 SER A C 1
ATOM 1598 O O . SER A 1 207 ? 21.588 2.078 -20.409 1.00 55.22 207 SER A O 1
ATOM 1600 N N . LEU A 1 208 ? 22.984 0.437 -19.767 1.00 58.91 208 LEU A N 1
ATOM 1601 C CA . LEU A 1 208 ? 22.052 -0.692 -19.937 1.00 58.91 208 LEU A CA 1
ATOM 1602 C C . LEU A 1 208 ? 20.786 -0.587 -19.057 1.00 58.91 208 LEU A C 1
ATOM 1604 O O . LEU A 1 208 ? 19.889 -1.419 -19.174 1.00 58.91 208 LEU A O 1
ATOM 1608 N N . GLY A 1 209 ? 20.713 0.406 -18.168 1.00 54.22 209 GLY A N 1
ATOM 1609 C CA . GLY A 1 209 ? 19.543 0.710 -17.357 1.00 54.22 209 GLY A CA 1
ATOM 1610 C C . GLY A 1 209 ? 18.799 1.944 -17.860 1.00 54.22 209 GLY A C 1
ATOM 1611 O O . GLY A 1 209 ? 19.258 3.062 -17.653 1.00 54.22 209 GLY A O 1
ATOM 1612 N N . ASP A 1 210 ? 17.630 1.703 -18.453 1.00 55.53 210 ASP A N 1
ATOM 1613 C CA . ASP A 1 210 ? 16.461 2.584 -18.485 1.00 55.53 210 ASP A CA 1
ATOM 1614 C C . ASP A 1 210 ? 16.684 4.066 -18.838 1.00 55.53 210 ASP A C 1
ATOM 1616 O O . ASP A 1 210 ? 16.357 4.962 -18.053 1.00 55.53 210 ASP A O 1
ATOM 1620 N N . THR A 1 211 ? 17.072 4.349 -20.084 1.00 60.56 211 THR A N 1
ATOM 1621 C CA . THR A 1 211 ? 16.933 5.700 -20.666 1.00 60.56 211 THR A CA 1
ATOM 1622 C C . THR A 1 211 ? 15.513 6.248 -20.502 1.00 60.56 211 THR A C 1
ATOM 1624 O O . THR A 1 211 ? 15.344 7.430 -20.230 1.00 60.56 211 THR A O 1
ATOM 1627 N N . ALA A 1 212 ? 14.483 5.397 -20.555 1.00 59.94 212 ALA A N 1
ATOM 1628 C CA . ALA A 1 212 ? 13.098 5.803 -20.322 1.00 59.94 212 ALA A CA 1
ATOM 1629 C C . ALA A 1 212 ? 12.810 6.208 -18.863 1.00 59.94 212 ALA A C 1
ATOM 1631 O O . ALA A 1 212 ? 12.073 7.168 -18.629 1.00 59.94 212 ALA A O 1
ATOM 1632 N N . ALA A 1 213 ? 13.373 5.507 -17.869 1.00 63.47 213 ALA A N 1
ATOM 1633 C CA . ALA A 1 213 ? 13.183 5.872 -16.464 1.00 63.47 213 ALA A CA 1
ATOM 1634 C C . ALA A 1 213 ? 13.993 7.122 -16.107 1.00 63.47 213 ALA A C 1
ATOM 1636 O O . ALA A 1 213 ? 13.483 7.993 -15.402 1.00 63.47 213 ALA A O 1
ATOM 1637 N N . GLU A 1 214 ? 15.211 7.244 -16.637 1.00 71.69 214 GLU A N 1
ATOM 1638 C CA . GLU A 1 214 ? 16.061 8.420 -16.464 1.00 71.69 214 GLU A CA 1
ATOM 1639 C C . GLU A 1 214 ? 15.459 9.653 -17.156 1.00 71.69 214 GLU A C 1
ATOM 1641 O O . GLU A 1 214 ? 15.352 10.715 -16.547 1.00 71.69 214 GLU A O 1
ATOM 1646 N N . GLU A 1 215 ? 14.935 9.517 -18.375 1.00 75.81 215 GLU A N 1
ATOM 1647 C CA . GLU A 1 215 ? 14.256 10.603 -19.087 1.00 75.81 215 GLU A CA 1
ATOM 1648 C C . GLU A 1 215 ? 12.948 11.019 -18.388 1.00 75.81 215 GLU A C 1
ATOM 1650 O O . GLU A 1 215 ? 12.628 12.211 -18.299 1.00 75.81 215 GLU A O 1
ATOM 1655 N N . LEU A 1 216 ? 12.210 10.065 -17.807 1.00 77.75 216 LEU A N 1
ATOM 1656 C CA . LEU A 1 216 ? 11.028 10.349 -16.989 1.00 77.75 216 LEU A CA 1
ATOM 1657 C C . LEU A 1 216 ? 11.409 11.058 -15.682 1.00 77.75 216 LEU A C 1
ATOM 1659 O O . LEU A 1 216 ? 10.725 12.006 -15.281 1.00 77.75 216 LEU A O 1
ATOM 1663 N N . GLN A 1 217 ? 12.507 10.649 -15.044 1.00 81.00 217 GLN A N 1
ATOM 1664 C CA . GLN A 1 217 ? 13.077 11.314 -13.872 1.00 81.00 217 GLN A CA 1
ATOM 1665 C C . GLN A 1 217 ? 13.459 12.761 -14.211 1.00 81.00 217 GLN A C 1
ATOM 1667 O O . GLN A 1 217 ? 12.994 13.684 -13.544 1.00 81.00 217 GLN A O 1
ATOM 1672 N N . ILE A 1 218 ? 14.182 12.978 -15.314 1.00 85.19 218 ILE A N 1
ATOM 1673 C CA . ILE A 1 218 ? 14.560 14.305 -15.818 1.00 85.19 218 ILE A CA 1
ATOM 1674 C C . ILE A 1 218 ? 13.313 15.154 -16.098 1.00 85.19 218 ILE A C 1
ATOM 1676 O O . ILE A 1 218 ? 13.257 16.320 -15.704 1.00 85.19 218 ILE A O 1
ATOM 1680 N N . ARG A 1 219 ? 12.268 14.590 -16.722 1.00 86.44 219 ARG A N 1
ATOM 1681 C CA . ARG A 1 219 ? 10.989 15.293 -16.940 1.00 86.44 219 ARG A CA 1
ATOM 1682 C C . ARG A 1 219 ? 10.314 15.681 -15.631 1.00 86.44 219 ARG A C 1
ATOM 1684 O O . ARG A 1 219 ? 9.821 16.804 -15.519 1.00 86.44 219 ARG A O 1
ATOM 1691 N N . ARG A 1 220 ? 10.279 14.777 -14.649 1.00 90.44 220 ARG A N 1
ATOM 1692 C CA . ARG A 1 220 ? 9.708 15.043 -13.321 1.00 90.44 220 ARG A CA 1
ATOM 1693 C C . ARG A 1 220 ? 10.482 16.127 -12.593 1.00 90.44 220 ARG A C 1
ATOM 1695 O O . ARG A 1 220 ? 9.861 17.042 -12.059 1.00 90.44 220 ARG A O 1
ATOM 1702 N N . ASP A 1 221 ? 11.804 16.061 -12.611 1.00 92.06 221 ASP A N 1
ATOM 1703 C CA . ASP A 1 221 ? 12.664 17.045 -11.965 1.00 92.06 221 ASP A CA 1
ATOM 1704 C C . ASP A 1 221 ? 12.535 18.410 -12.637 1.00 92.06 221 ASP A C 1
ATOM 1706 O O . ASP A 1 221 ? 12.392 19.420 -11.948 1.00 92.06 221 ASP A O 1
ATOM 1710 N N . ARG A 1 222 ? 12.435 18.451 -13.970 1.00 91.69 222 ARG A N 1
ATOM 1711 C CA . ARG A 1 222 ? 12.176 19.681 -14.729 1.00 91.69 222 ARG A CA 1
ATOM 1712 C C . ARG A 1 222 ? 10.793 20.260 -14.440 1.00 91.69 222 ARG A C 1
ATOM 1714 O O . ARG A 1 222 ? 10.678 21.464 -14.233 1.00 91.69 222 ARG A O 1
ATOM 1721 N N . ALA A 1 223 ? 9.755 19.427 -14.360 1.00 89.00 223 ALA A N 1
ATOM 1722 C CA . ALA A 1 223 ? 8.410 19.864 -13.986 1.00 89.00 223 ALA A CA 1
ATOM 1723 C C . ALA A 1 223 ? 8.361 20.383 -12.541 1.00 89.00 223 ALA A C 1
ATOM 1725 O O . ALA A 1 223 ? 7.727 21.396 -12.263 1.00 89.00 223 ALA A O 1
ATOM 1726 N N . LYS A 1 224 ? 9.069 19.727 -11.618 1.00 90.94 224 LYS A N 1
ATOM 1727 C CA . LYS A 1 224 ? 9.151 20.121 -10.208 1.00 90.94 224 LYS A CA 1
ATOM 1728 C C . LYS A 1 224 ? 9.969 21.399 -10.019 1.00 90.94 224 LYS A C 1
ATOM 1730 O O . LYS A 1 224 ? 9.597 22.235 -9.199 1.00 90.94 224 LYS A O 1
ATOM 1735 N N . ALA A 1 225 ? 11.042 21.574 -10.788 1.00 88.38 225 ALA A N 1
ATOM 1736 C CA . ALA A 1 225 ? 11.817 22.808 -10.848 1.00 88.38 225 ALA A CA 1
ATOM 1737 C C . ALA A 1 225 ? 10.991 23.956 -11.443 1.00 88.38 225 ALA A C 1
ATOM 1739 O O . ALA A 1 225 ? 10.955 25.029 -10.853 1.00 88.38 225 ALA A O 1
ATOM 1740 N N . ALA A 1 226 ? 10.254 23.721 -12.534 1.00 89.06 226 ALA A N 1
ATOM 1741 C CA . ALA A 1 226 ? 9.344 24.708 -13.115 1.00 89.06 226 ALA A CA 1
ATOM 1742 C C . ALA A 1 226 ? 8.213 25.083 -12.146 1.00 89.06 226 ALA A C 1
ATOM 1744 O O . ALA A 1 226 ? 7.914 26.259 -11.986 1.00 89.06 226 ALA A O 1
ATOM 1745 N N . ALA A 1 227 ? 7.633 24.110 -11.438 1.00 85.81 227 ALA A N 1
ATOM 1746 C CA . ALA A 1 227 ? 6.617 24.362 -10.421 1.00 85.81 227 ALA A CA 1
ATOM 1747 C C . ALA A 1 227 ? 7.181 25.143 -9.227 1.00 85.81 227 ALA A C 1
ATOM 1749 O O . ALA A 1 227 ? 6.497 26.004 -8.696 1.00 85.81 227 ALA A O 1
ATOM 1750 N N . ARG A 1 228 ? 8.430 24.883 -8.816 1.00 84.94 228 ARG A N 1
ATOM 1751 C CA . ARG A 1 228 ? 9.124 25.672 -7.785 1.00 84.94 228 ARG A CA 1
ATOM 1752 C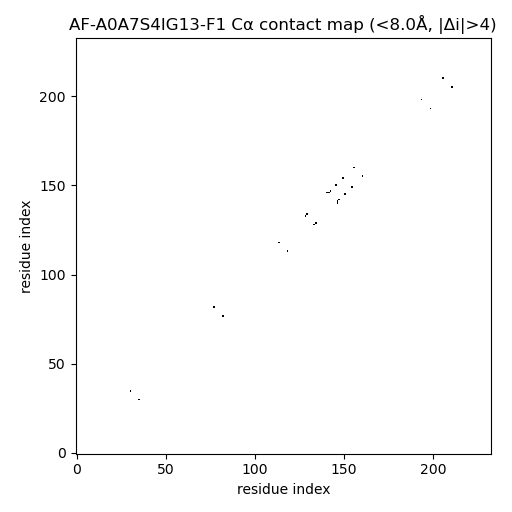 C . ARG A 1 228 ? 9.501 27.073 -8.249 1.00 84.94 228 ARG A C 1
ATOM 1754 O O . ARG A 1 228 ? 9.486 27.966 -7.422 1.00 84.94 228 ARG A O 1
ATOM 1761 N N . ALA A 1 229 ? 9.832 27.260 -9.523 1.00 84.75 229 ALA A N 1
ATOM 1762 C CA . ALA A 1 229 ? 10.085 28.578 -10.097 1.00 84.75 229 ALA A CA 1
ATOM 1763 C C . ALA A 1 229 ? 8.781 29.377 -10.252 1.00 84.75 229 ALA A C 1
ATOM 1765 O O . ALA A 1 229 ? 8.761 30.564 -9.969 1.00 84.75 229 ALA A O 1
ATOM 1766 N N . ALA A 1 230 ? 7.680 28.720 -10.628 1.00 80.19 230 ALA A N 1
ATOM 1767 C CA . ALA A 1 230 ? 6.349 29.324 -10.676 1.00 80.19 230 ALA A CA 1
ATOM 1768 C C . ALA A 1 230 ? 5.745 29.558 -9.278 1.00 80.19 230 ALA A C 1
ATOM 1770 O O . ALA A 1 230 ? 4.891 30.421 -9.119 1.00 80.19 230 ALA A O 1
ATOM 1771 N N . ALA A 1 231 ? 6.170 28.780 -8.278 1.00 79.50 231 ALA A N 1
ATOM 1772 C CA . ALA A 1 231 ? 5.827 28.955 -6.866 1.00 79.50 231 ALA A CA 1
ATOM 1773 C C . ALA A 1 231 ? 6.924 29.696 -6.075 1.00 79.50 231 ALA A C 1
ATOM 1775 O O . ALA A 1 231 ? 6.900 29.677 -4.844 1.00 79.50 231 ALA A O 1
ATOM 1776 N N . GLY A 1 232 ? 7.913 30.267 -6.768 1.00 67.81 232 GLY A N 1
ATOM 1777 C CA . GLY A 1 232 ? 8.996 31.034 -6.176 1.00 67.81 232 GLY A CA 1
ATOM 1778 C C . GLY A 1 232 ? 8.573 32.485 -6.002 1.00 67.81 232 GLY A C 1
ATOM 1779 O O . GLY A 1 232 ? 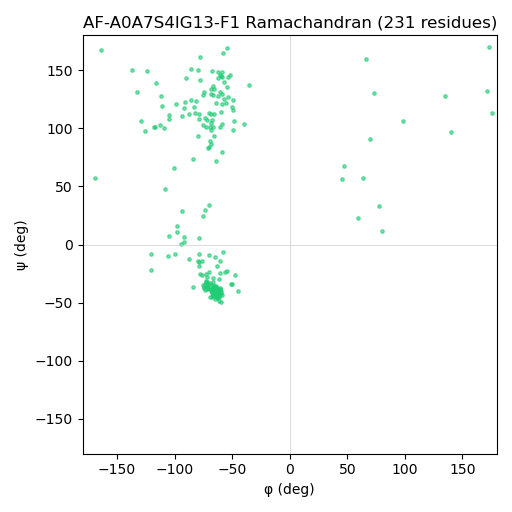8.227 33.125 -6.989 1.00 67.81 232 GLY A O 1
ATOM 1780 N N . GLU A 1 233 ? 8.692 32.937 -4.753 1.00 51.47 233 GLU A N 1
ATOM 1781 C CA . GLU A 1 233 ? 8.473 34.296 -4.218 1.00 51.47 233 GLU A CA 1
ATOM 1782 C C . GLU A 1 233 ? 7.024 34.746 -3.987 1.00 51.47 233 GLU A C 1
ATOM 1784 O O . GLU A 1 233 ? 6.252 34.965 -4.945 1.00 51.47 233 GLU A O 1
#

Solvent-accessible surface area (backbone atoms only — not comparable to full-atom values): 15907 Å² total; per-residue (Å²): 135,81,71,99,63,57,68,65,54,54,52,50,50,53,53,52,52,51,51,53,51,49,52,55,50,56,61,65,67,62,61,51,71,70,57,54,52,55,54,50,54,51,53,54,52,54,54,52,53,56,5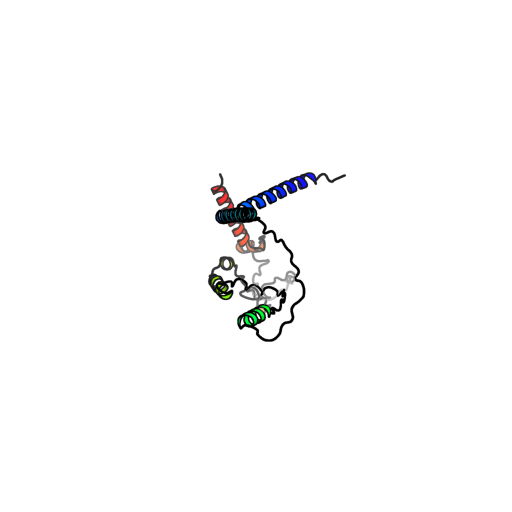4,55,59,68,73,64,80,74,83,86,87,88,77,86,91,86,88,84,88,88,89,87,90,82,84,92,72,78,46,75,63,53,51,51,49,50,62,64,66,64,57,83,91,74,86,87,75,90,76,89,74,78,79,76,81,78,83,66,86,79,86,84,66,74,51,74,67,52,52,46,54,66,55,55,74,62,67,51,87,80,40,75,67,62,72,68,53,78,81,75,85,67,90,37,98,58,72,80,50,78,87,48,76,84,73,50,66,70,91,77,75,66,84,61,90,80,63,76,78,80,69,84,71,93,70,95,77,83,98,68,91,69,80,76,72,82,69,72,97,57,85,77,85,79,52,79,75,55,53,58,65,74,66,60,80,67,67,93,69,51,65,67,58,52,51,48,47,52,50,50,52,52,52,52,50,51,50,48,58,75,66,50,131

Organism: NCBI:txid265563

Sequence (233 aa):
MAPPGSEMDDERHRREESERRARRKAAKSSKSASQQEKERKRKEHAARVLANQRGSAKSPSSSRGGTPSKGGKDDDGSSAFAAMFAQRAQGFMVDLNFRNAPPRPPVGPCFVGPGLEGELTDKWTRYRPFNAVEANYVWRLHAEPDLGVPLAPSAMDLEGCYVDPTKPEKKDADDDDDDDEAEEEDRPKGPPPLHADDAALLNWNGSLGDTAAEELQIRRDRAKAAARAAAGE